Protein AF-A0A5Q4ELE0-F1 (afdb_monomer)

Secondary structure (DSSP, 8-state):
---------EEEE--SSHHHHHHHHT-S-TTT-EEEE-TTS--TTSHHHHHHHHHHHHHTPPSPEEPPP----S-HHHHHHHHHHHHHHHHT--EEE-----TT-HHHHHHHHHHHHHHHHHHHHHT-STT-PPPEEE-TTTT--HHHHHHHHHHTT--GGG----SS-SSS--S-SHHHHHTGGGGGTT-S-PPPPS----

Structure (mmCIF, N/CA/C/O backbone):
data_AF-A0A5Q4ELE0-F1
#
_entry.id   AF-A0A5Q4ELE0-F1
#
loop_
_atom_site.group_PDB
_atom_site.id
_atom_site.type_symbol
_atom_site.label_atom_id
_atom_site.label_alt_id
_atom_site.label_comp_id
_atom_site.label_asym_id
_atom_site.label_entity_id
_atom_site.label_seq_id
_atom_site.pdbx_PDB_ins_code
_atom_site.Cartn_x
_atom_site.Cartn_y
_atom_site.Cartn_z
_atom_site.occupancy
_atom_site.B_iso_or_equiv
_atom_site.auth_seq_id
_atom_site.auth_comp_id
_atom_site.auth_asym_id
_atom_site.auth_atom_id
_atom_site.pdbx_PDB_model_num
ATOM 1 N N . MET A 1 1 ? -14.575 -22.581 21.387 1.00 36.75 1 MET A N 1
ATOM 2 C CA . MET A 1 1 ? -14.949 -21.164 21.200 1.00 36.75 1 MET A CA 1
ATOM 3 C C . MET A 1 1 ? -13.879 -20.519 20.339 1.00 36.75 1 MET A C 1
ATOM 5 O O . MET A 1 1 ? -12.923 -19.967 20.861 1.00 36.75 1 MET A O 1
ATOM 9 N N . THR A 1 2 ? -13.987 -20.685 19.026 1.00 38.50 2 THR A N 1
ATOM 10 C CA . THR A 1 2 ? -13.157 -19.991 18.041 1.00 38.50 2 THR A CA 1
ATOM 11 C C . THR A 1 2 ? -13.687 -18.564 17.992 1.00 38.50 2 THR A C 1
ATOM 13 O O . THR A 1 2 ? -14.811 -18.350 17.541 1.00 38.50 2 THR A O 1
ATOM 16 N N . GLN A 1 3 ? -12.958 -17.603 18.561 1.00 36.50 3 GLN A N 1
ATOM 17 C CA . GLN A 1 3 ? -13.231 -16.200 18.267 1.00 36.50 3 GLN A CA 1
ATOM 18 C C . GLN A 1 3 ? -13.020 -16.055 16.764 1.00 36.50 3 GLN A C 1
ATOM 20 O O . GLN A 1 3 ? -11.893 -16.163 16.294 1.00 36.50 3 GLN A O 1
ATOM 25 N N . ALA A 1 4 ? -14.111 -15.899 16.014 1.00 42.47 4 ALA A N 1
ATOM 26 C CA . ALA A 1 4 ? -14.030 -15.358 14.676 1.00 42.47 4 ALA A CA 1
ATOM 27 C C . ALA A 1 4 ? -13.364 -13.993 14.845 1.00 42.47 4 ALA A C 1
ATOM 29 O O . ALA A 1 4 ? -13.969 -13.075 15.406 1.00 42.47 4 ALA A O 1
ATOM 30 N N . THR A 1 5 ? -12.088 -13.898 14.476 1.00 47.97 5 THR A N 1
ATOM 31 C CA . THR A 1 5 ? -11.444 -12.629 14.168 1.00 47.97 5 THR A CA 1
ATOM 32 C C . THR A 1 5 ? -12.379 -11.972 13.174 1.00 47.97 5 THR A C 1
ATOM 34 O O . THR A 1 5 ? -12.479 -12.411 12.037 1.00 47.97 5 THR A O 1
ATOM 37 N N . THR A 1 6 ? -13.194 -11.034 13.655 1.00 50.56 6 THR A N 1
ATOM 38 C CA . THR A 1 6 ? -14.004 -10.198 12.783 1.00 50.56 6 THR A CA 1
ATOM 39 C C . THR A 1 6 ? -12.999 -9.559 11.857 1.00 50.56 6 THR A C 1
ATOM 41 O O . THR A 1 6 ? -12.148 -8.808 12.340 1.00 50.56 6 THR A O 1
ATOM 44 N N . ASP A 1 7 ? -13.018 -9.961 10.594 1.00 60.00 7 ASP A N 1
ATOM 45 C CA . ASP A 1 7 ? -12.137 -9.387 9.604 1.00 60.00 7 ASP A CA 1
ATOM 46 C C . ASP A 1 7 ? -12.517 -7.910 9.529 1.00 60.00 7 ASP A C 1
ATOM 48 O O . ASP A 1 7 ? -13.659 -7.544 9.241 1.00 60.00 7 ASP A O 1
ATOM 52 N N . ARG A 1 8 ? -11.643 -7.067 10.075 1.00 80.44 8 ARG A N 1
ATOM 53 C CA . ARG A 1 8 ? -11.944 -5.653 10.272 1.00 80.44 8 ARG A CA 1
ATOM 54 C C . ARG A 1 8 ? -11.425 -4.933 9.048 1.00 80.44 8 ARG A C 1
ATOM 56 O O . ARG A 1 8 ? -10.223 -4.992 8.814 1.00 80.44 8 ARG A O 1
ATOM 63 N N . ALA A 1 9 ? -12.320 -4.205 8.383 1.00 92.00 9 ALA A N 1
ATOM 64 C CA . ALA A 1 9 ? -12.031 -3.244 7.325 1.00 92.00 9 ALA A CA 1
ATOM 65 C C . ALA A 1 9 ? -10.643 -2.603 7.475 1.00 92.00 9 ALA A C 1
ATOM 67 O O . ALA A 1 9 ? -10.340 -1.985 8.502 1.00 92.00 9 ALA A O 1
ATOM 68 N N . ILE A 1 10 ? -9.797 -2.744 6.462 1.00 96.50 10 ILE A N 1
ATOM 69 C CA . ILE A 1 10 ? -8.472 -2.121 6.427 1.00 96.50 10 ILE A CA 1
ATOM 70 C C . ILE A 1 10 ? -8.439 -1.009 5.381 1.00 96.50 10 ILE A C 1
ATOM 72 O O . ILE A 1 10 ? -9.206 -1.016 4.423 1.00 96.50 10 ILE A O 1
ATOM 76 N N . LEU A 1 11 ? -7.535 -0.049 5.560 1.00 98.00 11 LEU A N 1
ATOM 77 C CA . LEU A 1 11 ? -7.207 0.937 4.534 1.00 98.00 11 LEU A CA 1
ATOM 78 C C . LEU A 1 11 ? -5.836 0.594 3.952 1.00 98.00 11 LEU A C 1
ATOM 80 O O . LEU A 1 11 ? -4.872 0.468 4.701 1.00 98.00 11 LEU A O 1
ATOM 84 N N . ILE A 1 12 ? -5.733 0.446 2.637 1.00 98.56 12 ILE A N 1
ATOM 85 C CA . ILE A 1 12 ? -4.480 0.144 1.937 1.00 98.56 12 ILE A CA 1
ATOM 86 C C . ILE A 1 12 ? -4.033 1.399 1.191 1.00 98.56 12 ILE A C 1
ATOM 88 O O . ILE A 1 12 ? -4.818 1.988 0.450 1.00 98.56 12 ILE A O 1
ATOM 92 N N . ILE A 1 13 ? -2.782 1.819 1.391 1.00 98.25 13 ILE A N 1
ATOM 93 C CA . ILE A 1 13 ? -2.165 2.872 0.577 1.00 98.25 13 ILE A CA 1
ATOM 94 C C . ILE A 1 13 ? -1.783 2.251 -0.768 1.00 98.25 13 ILE A C 1
ATOM 96 O O . ILE A 1 13 ? -0.905 1.387 -0.827 1.00 98.25 13 ILE A O 1
ATOM 100 N N . ASP A 1 14 ? -2.454 2.676 -1.835 1.00 97.81 14 ASP A N 1
ATOM 101 C CA . ASP A 1 14 ? -2.270 2.125 -3.176 1.00 97.81 14 ASP A CA 1
ATOM 102 C C . ASP A 1 14 ? -1.687 3.174 -4.125 1.00 97.81 14 ASP A C 1
ATOM 104 O O . ASP A 1 14 ? -2.297 4.214 -4.382 1.00 97.81 14 ASP A O 1
ATOM 108 N N . ASP A 1 15 ? -0.483 2.897 -4.624 1.00 95.50 15 ASP A N 1
ATOM 109 C CA . ASP A 1 15 ? 0.247 3.731 -5.577 1.00 95.50 15 ASP A CA 1
ATOM 110 C C . ASP A 1 15 ? 0.240 3.165 -7.013 1.00 95.50 15 ASP A C 1
ATOM 112 O O . ASP A 1 15 ? 0.857 3.735 -7.920 1.00 95.50 15 ASP A O 1
ATOM 116 N N . GLY A 1 16 ? -0.472 2.054 -7.230 1.00 95.44 16 GLY A N 1
ATOM 117 C CA . GLY A 1 16 ? -0.526 1.326 -8.492 1.00 95.44 16 GLY A CA 1
ATOM 118 C C . GLY A 1 16 ? 0.654 0.374 -8.712 1.00 95.44 16 GLY A C 1
ATOM 119 O O . GLY A 1 16 ? 0.724 -0.262 -9.764 1.00 95.44 16 GLY A O 1
ATOM 120 N N . ALA A 1 17 ? 1.595 0.254 -7.770 1.00 95.44 17 ALA A N 1
ATOM 121 C CA . ALA A 1 17 ? 2.765 -0.608 -7.906 1.00 95.44 17 ALA A CA 1
ATOM 122 C C . ALA A 1 17 ? 2.464 -2.083 -7.549 1.00 95.44 17 ALA A C 1
ATOM 124 O O . ALA A 1 17 ? 1.446 -2.389 -6.920 1.00 95.44 17 ALA A O 1
ATOM 125 N N . PRO A 1 18 ? 3.372 -3.021 -7.896 1.00 95.94 18 PRO A N 1
ATOM 126 C CA . PRO A 1 18 ? 3.213 -4.439 -7.561 1.00 95.94 18 PRO A CA 1
ATOM 127 C C . PRO A 1 18 ? 3.039 -4.718 -6.066 1.00 95.94 18 PRO A C 1
ATOM 129 O O . PRO A 1 18 ? 2.246 -5.578 -5.696 1.00 95.94 18 PRO A O 1
ATOM 132 N N . ALA A 1 19 ? 3.740 -3.975 -5.205 1.00 97.12 19 ALA A N 1
ATOM 133 C CA . ALA A 1 19 ? 3.623 -4.130 -3.759 1.00 97.12 19 ALA A CA 1
ATOM 134 C C . ALA A 1 19 ? 2.204 -3.791 -3.271 1.00 97.12 19 ALA A C 1
ATOM 136 O O . ALA A 1 19 ? 1.602 -4.568 -2.533 1.00 97.12 19 ALA A O 1
ATOM 137 N N . SER A 1 20 ? 1.618 -2.685 -3.738 1.00 97.31 20 SER A N 1
ATOM 138 C CA . SER A 1 20 ? 0.236 -2.336 -3.401 1.00 97.31 20 SER A CA 1
ATOM 139 C C . SER A 1 20 ? -0.770 -3.363 -3.915 1.00 97.31 20 SER A C 1
ATOM 141 O O . SER A 1 20 ? -1.663 -3.745 -3.159 1.00 97.31 20 SER A O 1
ATOM 143 N N . LEU A 1 21 ? -0.598 -3.899 -5.130 1.00 97.56 21 LEU A N 1
ATOM 144 C CA . LEU A 1 21 ? -1.473 -4.972 -5.615 1.00 97.56 21 LEU A CA 1
ATOM 145 C C . LEU A 1 21 ? -1.330 -6.261 -4.792 1.00 97.56 21 LEU A C 1
ATOM 147 O O . LEU A 1 21 ? -2.334 -6.894 -4.473 1.00 97.56 21 LEU A O 1
ATOM 151 N N . ALA A 1 22 ? -0.111 -6.634 -4.391 1.00 97.62 22 ALA A N 1
ATOM 152 C CA . ALA A 1 22 ? 0.109 -7.775 -3.504 1.00 97.62 22 ALA A CA 1
ATOM 153 C C . ALA A 1 22 ? -0.597 -7.582 -2.150 1.00 97.62 22 ALA A C 1
ATOM 155 O O . ALA A 1 22 ? -1.230 -8.511 -1.651 1.00 97.62 22 ALA A O 1
ATOM 156 N N . ALA A 1 23 ? -0.569 -6.371 -1.579 1.00 98.00 23 ALA A N 1
ATOM 157 C CA . ALA A 1 23 ? -1.339 -6.061 -0.372 1.00 98.00 23 ALA A CA 1
ATOM 158 C C . ALA A 1 23 ? -2.851 -6.207 -0.591 1.00 98.00 23 ALA A C 1
ATOM 160 O O . ALA A 1 23 ? -3.544 -6.719 0.287 1.00 98.00 23 ALA A O 1
ATOM 161 N N . CYS A 1 24 ? -3.355 -5.792 -1.754 1.00 97.69 24 CYS A N 1
ATOM 162 C CA . CYS A 1 24 ? -4.765 -5.946 -2.101 1.00 97.69 24 CYS A CA 1
ATOM 163 C C . CYS A 1 24 ? -5.164 -7.423 -2.253 1.00 97.69 24 CYS A C 1
ATOM 165 O O . CYS A 1 24 ? -6.226 -7.808 -1.779 1.00 97.69 24 CYS A O 1
ATOM 167 N N . LEU A 1 25 ? -4.313 -8.259 -2.858 1.00 96.75 25 LEU A N 1
ATOM 168 C CA . LEU A 1 25 ? -4.543 -9.705 -3.012 1.00 96.75 25 LEU A CA 1
ATOM 169 C C . LEU A 1 25 ? -4.525 -10.465 -1.678 1.00 96.75 25 LEU A C 1
ATOM 171 O O . LEU A 1 25 ? -5.201 -11.480 -1.539 1.00 96.75 25 LEU A O 1
ATOM 175 N N . LEU A 1 26 ? -3.768 -9.973 -0.695 1.00 96.31 26 LEU A N 1
ATOM 176 C CA . LEU A 1 26 ? -3.747 -10.515 0.667 1.00 96.31 26 LEU A CA 1
ATOM 177 C C . LEU A 1 26 ? -4.919 -10.024 1.535 1.00 96.31 26 LEU A C 1
ATOM 179 O O . LEU A 1 26 ? -5.043 -10.448 2.684 1.00 96.31 26 LEU A O 1
ATOM 183 N N . CYS A 1 27 ? -5.759 -9.119 1.027 1.00 95.00 27 CYS A N 1
ATOM 184 C CA . CYS A 1 27 ? -6.937 -8.631 1.733 1.00 95.00 27 CYS A CA 1
ATOM 185 C C . CYS A 1 27 ? -8.089 -9.638 1.607 1.00 95.00 27 CYS A C 1
ATOM 187 O O . CYS A 1 27 ? -8.548 -9.924 0.505 1.00 95.00 27 CYS A O 1
ATOM 189 N N . GLU A 1 28 ? -8.582 -10.145 2.737 1.00 91.00 28 GLU A N 1
ATOM 190 C CA . GLU A 1 28 ? -9.653 -11.151 2.770 1.00 91.00 28 GLU A CA 1
ATOM 191 C C . GLU A 1 28 ? -11.049 -10.534 2.528 1.00 91.00 28 GLU A C 1
ATOM 193 O O . GLU A 1 28 ? -11.819 -11.060 1.723 1.00 91.00 28 GLU A O 1
ATOM 198 N N . ASP A 1 29 ? -11.364 -9.394 3.156 1.00 92.69 29 ASP A N 1
ATOM 199 C CA . ASP A 1 29 ? -12.625 -8.659 2.964 1.00 92.69 29 ASP A CA 1
ATOM 200 C C . ASP A 1 29 ? -12.429 -7.358 2.168 1.00 92.69 29 ASP A C 1
ATOM 202 O O . ASP A 1 29 ? -12.273 -6.262 2.719 1.00 92.69 29 ASP A O 1
ATOM 206 N N . THR A 1 30 ? -12.453 -7.471 0.840 1.00 93.94 30 THR A N 1
ATOM 207 C CA . THR A 1 30 ? -12.336 -6.319 -0.068 1.00 93.94 30 THR A CA 1
ATOM 208 C C . THR A 1 30 ? -13.574 -5.418 -0.056 1.00 93.94 30 THR A C 1
ATOM 210 O O . THR A 1 30 ? -13.455 -4.225 -0.323 1.00 93.94 30 THR A O 1
ATOM 213 N N . ALA A 1 31 ? -14.750 -5.939 0.315 1.00 92.00 31 ALA A N 1
ATOM 214 C CA . ALA A 1 31 ? -16.008 -5.191 0.297 1.00 92.00 31 ALA A CA 1
ATOM 215 C C . ALA A 1 31 ? -16.107 -4.163 1.435 1.00 92.00 31 ALA A C 1
ATOM 217 O O . ALA A 1 31 ? -16.752 -3.122 1.271 1.00 92.00 31 ALA A O 1
ATOM 218 N N . SER A 1 32 ? -15.491 -4.451 2.586 1.00 93.06 32 SER A N 1
ATOM 219 C CA . SER A 1 32 ? -15.414 -3.511 3.712 1.00 93.06 32 SER A CA 1
ATOM 220 C C . SER A 1 32 ? -14.105 -2.718 3.766 1.00 93.06 32 SER A C 1
ATOM 222 O O . SER A 1 32 ? -14.046 -1.692 4.447 1.00 93.06 32 SER A O 1
ATOM 224 N N . SER A 1 33 ? -13.078 -3.154 3.035 1.00 96.75 33 SER A N 1
ATOM 225 C CA . SER A 1 33 ? -11.771 -2.498 2.983 1.00 96.75 33 SER A CA 1
ATOM 226 C C . SER A 1 33 ? -11.712 -1.385 1.936 1.00 96.75 33 SER A C 1
ATOM 228 O O . SER A 1 33 ? -12.539 -1.294 1.032 1.00 96.75 33 SER A O 1
ATOM 230 N N . LEU A 1 34 ? -10.739 -0.487 2.079 1.00 97.50 34 LEU A N 1
ATOM 231 C CA . LEU A 1 34 ? -10.629 0.731 1.279 1.00 97.50 34 LEU A CA 1
ATOM 232 C C . LEU A 1 34 ? -9.248 0.840 0.639 1.00 97.50 34 LEU A C 1
ATOM 234 O O . LEU A 1 34 ? -8.236 0.641 1.309 1.00 97.50 34 LEU A O 1
ATOM 238 N N . LEU A 1 35 ? -9.212 1.255 -0.626 1.00 98.12 35 LEU A N 1
ATOM 239 C CA . LEU A 1 35 ? -7.987 1.729 -1.268 1.00 98.12 35 LEU A CA 1
ATOM 240 C C . LEU A 1 35 ? -7.885 3.243 -1.111 1.00 98.12 35 LEU A C 1
ATOM 242 O O . LEU A 1 35 ? -8.867 3.969 -1.296 1.00 98.12 35 LEU A O 1
ATOM 246 N N . TRP A 1 36 ? -6.695 3.720 -0.768 1.00 97.81 36 TRP A N 1
ATOM 247 C CA . TRP A 1 36 ? -6.408 5.131 -0.568 1.00 97.81 36 TRP A CA 1
ATOM 248 C C . TRP A 1 36 ? -5.224 5.560 -1.427 1.00 97.81 36 TRP A C 1
ATOM 250 O O . TRP A 1 36 ? -4.120 5.033 -1.302 1.00 97.81 36 TRP A O 1
ATOM 260 N N . ILE A 1 37 ? -5.480 6.532 -2.294 1.00 95.69 37 ILE A N 1
ATOM 261 C CA . ILE A 1 37 ? -4.547 7.063 -3.278 1.00 95.69 37 ILE A CA 1
ATOM 262 C C . ILE A 1 37 ? -3.739 8.194 -2.630 1.00 95.69 37 ILE A C 1
ATOM 264 O O . ILE A 1 37 ? -4.332 9.211 -2.243 1.00 95.69 37 ILE A O 1
ATOM 268 N N . PRO A 1 38 ? -2.404 8.075 -2.527 1.00 92.75 38 PRO A N 1
ATOM 269 C CA . PRO A 1 38 ? -1.584 9.107 -1.922 1.00 92.75 38 PRO A CA 1
ATOM 270 C C . PRO A 1 38 ? -1.454 10.340 -2.834 1.00 92.75 38 PRO A C 1
ATOM 272 O O . PRO A 1 38 ? -1.465 10.272 -4.061 1.00 92.75 38 PRO A O 1
ATOM 275 N N . GLN A 1 39 ? -1.344 11.508 -2.199 1.00 84.50 39 GLN A N 1
ATOM 276 C CA . GLN A 1 39 ? -1.378 12.838 -2.837 1.00 84.50 39 GLN A CA 1
ATOM 277 C C . GLN A 1 39 ? -0.184 13.164 -3.752 1.00 84.50 39 GLN A C 1
ATOM 279 O O . GLN A 1 39 ? -0.181 14.189 -4.427 1.00 84.50 39 GLN A O 1
ATOM 284 N N . ASP A 1 40 ? 0.888 12.385 -3.671 1.00 82.75 40 ASP A N 1
ATOM 285 C CA . ASP A 1 40 ? 2.121 12.557 -4.437 1.00 82.75 40 ASP A CA 1
ATOM 286 C C . ASP A 1 40 ? 2.103 11.795 -5.765 1.00 82.75 40 ASP A C 1
ATOM 288 O O . ASP A 1 40 ? 3.028 11.949 -6.569 1.00 82.75 40 ASP A O 1
ATOM 292 N N . LEU A 1 41 ? 1.033 11.040 -6.037 1.00 81.62 41 LEU A N 1
ATOM 293 C CA . LEU A 1 41 ? 0.831 10.466 -7.353 1.00 81.62 41 LEU A CA 1
ATOM 294 C C . LEU A 1 41 ? 0.612 11.548 -8.424 1.00 81.62 41 LEU A C 1
ATOM 296 O O . LEU A 1 41 ? 0.033 12.607 -8.165 1.00 81.62 41 LEU A O 1
ATOM 300 N N . PRO A 1 42 ? 1.066 11.284 -9.662 1.00 78.31 42 PRO A N 1
ATOM 301 C CA . PRO A 1 42 ? 0.876 12.192 -10.780 1.00 78.31 42 PRO A CA 1
ATOM 302 C C . PRO A 1 42 ? -0.609 12.358 -11.123 1.00 78.31 42 PRO A C 1
ATOM 304 O O . PRO A 1 42 ? -1.448 11.568 -10.701 1.00 78.31 42 PRO A O 1
ATOM 307 N N . ALA A 1 43 ? -0.906 13.380 -11.935 1.00 75.81 43 ALA A N 1
ATOM 308 C CA . ALA A 1 43 ? -2.248 13.867 -12.275 1.00 75.81 43 ALA A CA 1
ATOM 309 C C . ALA A 1 43 ? -3.337 12.771 -12.436 1.00 75.81 43 ALA A C 1
ATOM 311 O O . ALA A 1 43 ? -3.020 11.680 -12.895 1.00 75.81 43 ALA A O 1
ATOM 312 N N . PRO A 1 44 ? -4.640 13.062 -12.225 1.00 73.12 44 PRO A N 1
ATOM 313 C CA . PRO A 1 44 ? -5.735 12.066 -12.139 1.00 73.12 44 PRO A CA 1
ATOM 314 C C . PRO A 1 44 ? -5.950 11.106 -13.330 1.00 73.12 44 PRO A C 1
ATOM 316 O O . PRO A 1 44 ? -6.780 10.195 -13.267 1.00 73.12 44 PRO A O 1
ATOM 319 N N . ARG A 1 45 ? -5.261 11.348 -14.450 1.00 79.56 45 ARG A N 1
ATOM 320 C CA . ARG A 1 45 ? -5.242 10.503 -15.656 1.00 79.56 45 ARG A CA 1
ATOM 321 C C . ARG A 1 45 ? -3.886 9.828 -15.878 1.00 79.56 45 ARG A C 1
ATOM 323 O O . ARG A 1 45 ? -3.579 9.421 -16.996 1.00 79.56 45 ARG A O 1
ATOM 330 N N . SER A 1 46 ? -3.054 9.777 -14.847 1.00 89.25 46 SER A N 1
ATOM 331 C CA . SER A 1 46 ? -1.779 9.089 -14.887 1.00 89.25 46 SER A CA 1
ATOM 332 C C . SER A 1 46 ? -2.015 7.577 -14.934 1.00 89.25 46 SER A C 1
ATOM 334 O O . SER A 1 46 ? -2.942 7.071 -14.294 1.00 89.25 46 SER A O 1
ATOM 336 N N . PRO A 1 47 ? -1.187 6.837 -15.682 1.00 91.88 47 PRO A N 1
ATOM 337 C CA . PRO A 1 47 ? -1.162 5.383 -15.642 1.00 91.88 47 PRO A CA 1
ATOM 338 C C . PRO A 1 47 ? -1.140 4.769 -14.232 1.00 91.88 47 PRO A C 1
ATOM 340 O O . PRO A 1 47 ? -1.734 3.714 -14.037 1.00 91.88 47 PRO A O 1
ATOM 343 N N . ARG A 1 48 ? -0.521 5.432 -13.242 1.00 92.25 48 ARG A N 1
ATOM 344 C CA . ARG A 1 48 ? -0.545 4.988 -11.835 1.00 92.25 48 ARG A CA 1
ATOM 345 C C . ARG A 1 48 ? -1.938 5.035 -11.220 1.00 92.25 48 ARG A C 1
ATOM 347 O O . ARG A 1 48 ? -2.394 4.043 -10.669 1.00 92.25 48 ARG A O 1
ATOM 354 N N . ILE A 1 49 ? -2.643 6.156 -11.362 1.00 93.00 49 ILE A N 1
ATOM 355 C CA . ILE A 1 49 ? -4.021 6.288 -10.864 1.00 93.00 49 ILE A CA 1
ATOM 356 C C . ILE A 1 49 ? -4.945 5.284 -11.562 1.00 93.00 49 ILE A C 1
ATOM 358 O O . ILE A 1 49 ? -5.835 4.710 -10.939 1.00 93.00 49 ILE A O 1
ATOM 362 N N . GLU A 1 50 ? -4.720 5.048 -12.853 1.00 94.25 50 GLU A N 1
ATOM 363 C CA . GLU A 1 50 ? -5.451 4.029 -13.600 1.00 94.25 50 GLU A CA 1
ATOM 364 C C . GLU A 1 50 ? -5.161 2.608 -13.089 1.00 94.25 50 GLU A C 1
ATOM 366 O O . GLU A 1 50 ? -6.086 1.808 -12.984 1.00 94.25 50 GLU A O 1
ATOM 371 N N . ALA A 1 51 ? -3.917 2.298 -12.711 1.00 95.75 51 ALA A N 1
ATOM 372 C CA . ALA A 1 51 ? -3.572 1.026 -12.076 1.00 95.75 51 ALA A CA 1
ATOM 373 C C . ALA A 1 51 ? -4.308 0.832 -10.741 1.00 95.75 51 ALA A C 1
ATOM 375 O O . ALA A 1 51 ? -4.931 -0.208 -10.550 1.00 95.75 51 ALA A O 1
ATOM 376 N N . 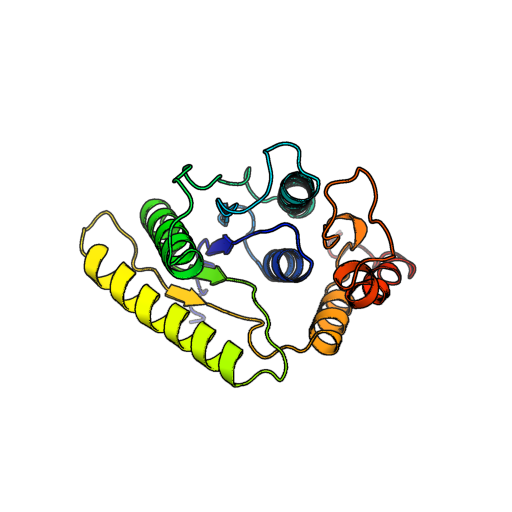VAL A 1 52 ? -4.367 1.854 -9.875 1.00 96.94 52 VAL A N 1
ATOM 377 C CA . VAL A 1 52 ? -5.143 1.776 -8.618 1.00 96.94 52 VAL A CA 1
ATOM 378 C C . VAL A 1 52 ? -6.627 1.490 -8.881 1.00 96.94 52 VAL A C 1
ATOM 380 O O . VAL A 1 52 ? -7.246 0.672 -8.203 1.00 96.94 52 VAL A O 1
ATOM 383 N N . ARG A 1 53 ? -7.222 2.132 -9.896 1.00 96.19 53 ARG A N 1
ATOM 384 C CA . ARG A 1 53 ? -8.617 1.855 -10.286 1.00 96.19 53 ARG A CA 1
ATOM 385 C C . ARG A 1 53 ? -8.794 0.413 -10.755 1.00 96.19 53 ARG A C 1
ATOM 387 O O . ARG A 1 53 ? -9.739 -0.242 -10.329 1.00 96.19 53 ARG A O 1
ATOM 394 N N . ARG A 1 54 ? -7.859 -0.111 -11.554 1.00 96.38 54 ARG A N 1
ATOM 395 C CA . ARG A 1 54 ? -7.868 -1.525 -11.957 1.00 96.38 54 ARG A CA 1
ATOM 396 C C . ARG A 1 54 ? -7.732 -2.457 -10.763 1.00 96.38 54 ARG A C 1
ATOM 398 O O . ARG A 1 54 ? -8.424 -3.465 -10.742 1.00 96.38 54 ARG A O 1
ATOM 405 N N . HIS A 1 55 ? -6.887 -2.142 -9.781 1.00 97.44 55 HIS A N 1
ATOM 406 C CA . HIS A 1 55 ? -6.784 -2.940 -8.557 1.00 97.44 55 HIS A CA 1
ATOM 407 C C . HIS A 1 55 ? -8.145 -3.030 -7.855 1.00 97.44 55 HIS A C 1
ATOM 409 O O . HIS A 1 55 ? -8.584 -4.130 -7.515 1.00 97.44 55 HIS A O 1
ATOM 415 N N . ALA A 1 56 ? -8.843 -1.895 -7.709 1.00 97.50 56 ALA A N 1
ATOM 416 C CA . ALA A 1 56 ? -10.174 -1.868 -7.112 1.00 97.50 56 ALA A CA 1
ATOM 417 C C . ALA A 1 56 ? -11.184 -2.709 -7.902 1.00 97.50 56 ALA A C 1
ATOM 419 O O . ALA A 1 56 ? -11.852 -3.565 -7.323 1.00 97.50 56 ALA A O 1
ATOM 420 N N . ASP A 1 57 ? -11.251 -2.504 -9.218 1.00 97.12 57 ASP A N 1
ATOM 421 C CA . ASP A 1 57 ? -12.203 -3.188 -10.096 1.00 97.12 57 ASP A CA 1
ATOM 422 C C . ASP A 1 57 ? -11.957 -4.704 -10.151 1.00 97.12 57 ASP A C 1
ATOM 424 O O . ASP A 1 57 ? -12.903 -5.490 -10.093 1.00 97.12 57 ASP A O 1
ATOM 428 N N . LEU A 1 58 ? -10.692 -5.131 -10.242 1.00 96.00 58 LEU A N 1
ATOM 429 C CA . LEU A 1 58 ? -10.313 -6.544 -10.337 1.00 96.00 58 LEU A CA 1
ATOM 430 C C . LEU A 1 58 ? -10.630 -7.323 -9.058 1.00 96.00 58 LEU A C 1
ATOM 432 O O . LEU A 1 58 ? -11.002 -8.492 -9.135 1.00 96.00 58 LEU A O 1
ATOM 436 N N . LEU A 1 59 ? -10.462 -6.689 -7.896 1.00 96.44 59 LEU A N 1
ATOM 437 C CA . LEU A 1 59 ? -10.558 -7.348 -6.589 1.00 96.44 59 LEU A CA 1
ATOM 438 C C . LEU A 1 59 ? -11.857 -7.020 -5.838 1.00 96.44 59 LEU A C 1
ATOM 440 O O . LEU A 1 59 ? -12.098 -7.538 -4.746 1.00 96.44 59 LEU A O 1
ATOM 444 N N . GLY A 1 60 ? -12.721 -6.190 -6.425 1.00 96.31 60 GLY A N 1
ATOM 445 C CA . GLY A 1 60 ? -14.024 -5.844 -5.863 1.00 96.31 60 GLY A CA 1
ATOM 446 C C . GLY A 1 60 ? -13.963 -4.876 -4.680 1.00 96.31 60 GLY A C 1
ATOM 447 O O . GLY A 1 60 ? -14.861 -4.905 -3.839 1.00 96.31 60 GLY A O 1
ATOM 448 N N . PHE A 1 61 ? -12.937 -4.022 -4.605 1.00 97.00 61 PHE A N 1
ATOM 449 C CA . PHE A 1 61 ? -12.932 -2.926 -3.633 1.00 97.00 61 PHE A CA 1
ATOM 450 C C . PHE A 1 61 ? -13.945 -1.839 -4.032 1.00 97.00 61 PHE A C 1
ATOM 452 O O . PHE A 1 61 ? -14.236 -1.647 -5.217 1.00 97.00 61 PHE A O 1
ATOM 459 N N . PRO A 1 62 ? -14.451 -1.054 -3.065 1.00 96.69 62 PRO A N 1
ATOM 460 C CA . PRO A 1 62 ? -15.102 0.217 -3.348 1.00 96.69 62 PRO A CA 1
ATOM 461 C C . PRO A 1 62 ? -14.204 1.159 -4.162 1.00 96.69 62 PRO A C 1
ATOM 463 O O . PRO A 1 62 ? -12.980 1.025 -4.180 1.00 96.69 62 PRO A O 1
ATOM 466 N N . ALA A 1 63 ? -14.818 2.172 -4.781 1.00 96.00 63 ALA A N 1
ATOM 467 C CA . ALA A 1 63 ? -14.085 3.204 -5.510 1.00 96.00 63 ALA A CA 1
ATOM 468 C C . ALA A 1 63 ? -12.962 3.815 -4.636 1.00 96.00 63 ALA A C 1
ATOM 470 O O . ALA A 1 63 ? -13.251 4.219 -3.500 1.00 96.00 63 ALA A O 1
ATOM 471 N N . PRO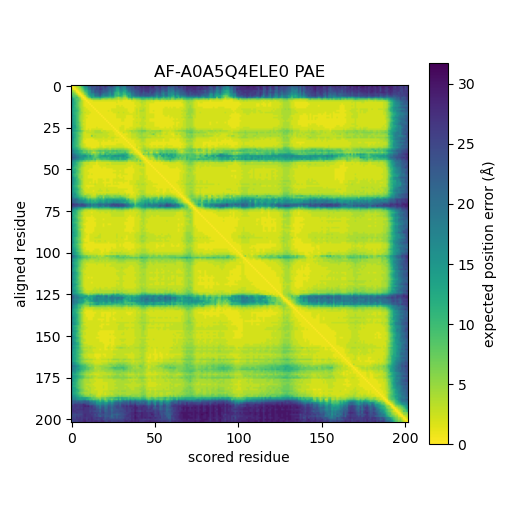 A 1 64 ? -11.715 3.910 -5.146 1.00 96.12 64 PRO A N 1
ATOM 472 C CA . PRO A 1 64 ? -10.588 4.425 -4.377 1.00 96.12 64 PRO A CA 1
ATOM 473 C C . PRO A 1 64 ? -10.827 5.833 -3.829 1.00 96.12 64 PRO A C 1
ATOM 475 O O . PRO A 1 64 ? -11.435 6.685 -4.482 1.00 96.12 64 PRO A O 1
ATOM 478 N N . LEU A 1 65 ? -10.308 6.086 -2.630 1.00 94.62 65 LEU A N 1
ATOM 479 C CA . LEU A 1 65 ? -10.352 7.391 -1.982 1.00 94.62 65 LEU A CA 1
ATOM 480 C C . LEU A 1 65 ? -9.111 8.202 -2.348 1.00 94.62 65 LEU A C 1
ATOM 482 O O . LEU A 1 65 ? -7.994 7.731 -2.170 1.00 94.62 65 LEU A O 1
ATOM 486 N N . GLU A 1 66 ? -9.297 9.439 -2.797 1.00 91.88 66 GLU A N 1
ATOM 487 C CA . GLU A 1 66 ? -8.189 10.348 -3.095 1.00 91.88 66 GLU A CA 1
ATOM 488 C C . GLU A 1 66 ? -7.793 11.162 -1.856 1.00 91.88 66 GLU A C 1
ATOM 490 O O . GLU A 1 66 ? -8.645 11.703 -1.142 1.00 91.88 66 GLU A O 1
ATOM 495 N N . ALA A 1 67 ? -6.488 11.260 -1.594 1.00 87.69 67 ALA A N 1
ATOM 496 C CA . ALA A 1 67 ? -5.959 12.167 -0.589 1.00 87.69 67 ALA A CA 1
ATOM 497 C C . ALA A 1 67 ? -6.288 13.627 -0.941 1.00 87.69 67 ALA A C 1
ATOM 499 O O . ALA A 1 67 ? -6.168 14.047 -2.090 1.00 87.69 67 ALA A O 1
ATOM 500 N N . ALA A 1 68 ? -6.649 14.431 0.062 1.00 80.62 68 ALA A N 1
ATOM 501 C CA . ALA A 1 68 ? -6.853 15.861 -0.145 1.00 80.62 68 ALA A CA 1
ATOM 502 C C . ALA A 1 68 ? -5.554 16.538 -0.621 1.00 80.62 68 ALA A C 1
ATOM 504 O O . ALA A 1 68 ? -4.482 16.306 -0.055 1.00 80.62 68 ALA A O 1
ATOM 505 N N . GLU A 1 69 ? -5.657 17.403 -1.633 1.00 72.31 69 GLU A N 1
ATOM 506 C CA . GLU A 1 69 ? -4.513 18.134 -2.178 1.00 72.31 69 GLU A CA 1
ATOM 507 C C . GLU A 1 69 ? -3.880 19.049 -1.127 1.00 72.31 69 GLU A C 1
ATOM 509 O O . GLU A 1 69 ? -4.550 19.861 -0.486 1.00 72.31 69 GLU A O 1
ATOM 514 N N . HIS A 1 70 ? -2.559 18.960 -0.991 1.00 65.81 70 HIS A N 1
ATOM 515 C CA . HIS A 1 70 ? -1.787 19.870 -0.158 1.00 65.81 70 HIS A CA 1
ATOM 516 C C . HIS A 1 70 ? -0.463 20.221 -0.855 1.00 65.81 70 HIS A C 1
ATOM 518 O O . HIS A 1 70 ? 0.233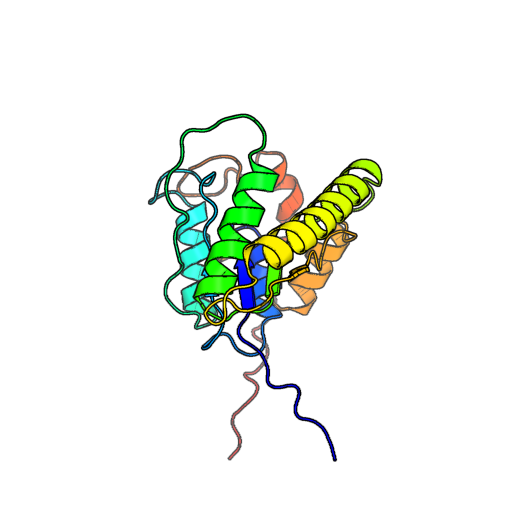 19.312 -1.322 1.00 65.81 70 HIS A O 1
ATOM 524 N N . PRO A 1 71 ? -0.047 21.504 -0.872 1.00 65.38 71 PRO A N 1
ATOM 525 C CA . PRO A 1 71 ? 1.209 21.927 -1.499 1.00 65.38 71 PRO A CA 1
ATOM 526 C C . PRO A 1 71 ? 2.394 21.135 -0.931 1.00 65.38 71 PRO A C 1
ATOM 528 O O . PRO A 1 71 ? 2.387 20.828 0.258 1.00 65.38 71 PRO A O 1
ATOM 531 N N . GLN A 1 72 ? 3.359 20.763 -1.781 1.00 66.62 72 GLN 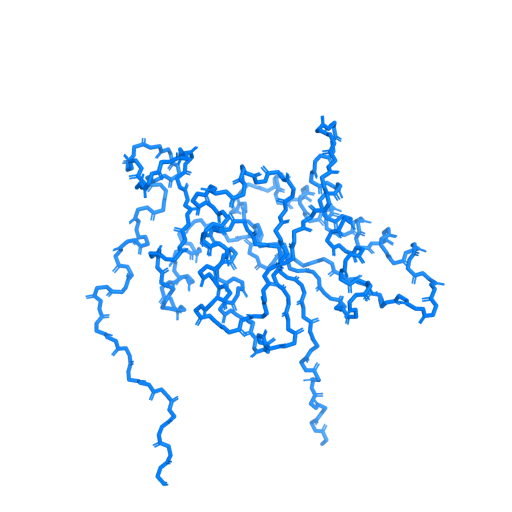A N 1
ATOM 532 C CA . GLN A 1 72 ? 4.507 19.888 -1.477 1.00 66.62 72 GLN A CA 1
ATOM 533 C C . GLN A 1 72 ? 5.557 20.588 -0.580 1.00 66.62 72 GLN A C 1
ATOM 535 O O . GLN A 1 72 ? 6.253 21.483 -1.067 1.00 66.62 72 GLN A O 1
ATOM 540 N N . PRO A 1 73 ? 5.712 20.203 0.704 1.00 62.94 73 PRO A N 1
ATOM 541 C CA . PRO A 1 73 ? 6.722 20.734 1.619 1.00 62.94 73 PRO A CA 1
ATOM 542 C C . PRO A 1 73 ? 7.708 19.618 2.057 1.00 62.94 73 PRO A C 1
ATOM 544 O O . PRO A 1 73 ? 7.583 18.471 1.618 1.00 62.94 73 PRO A O 1
ATOM 547 N N . PRO A 1 74 ? 8.682 19.888 2.951 1.00 72.75 74 PRO A N 1
ATOM 548 C CA . PRO A 1 74 ? 9.355 18.818 3.699 1.00 72.75 74 PRO A CA 1
ATOM 549 C C . PRO A 1 74 ? 8.341 17.870 4.380 1.00 72.75 74 PRO A C 1
ATOM 551 O O . PRO A 1 74 ? 7.224 18.278 4.693 1.00 72.75 74 PRO A O 1
ATOM 554 N N . LEU A 1 75 ? 8.758 16.627 4.669 1.00 85.88 75 LEU A N 1
ATOM 555 C CA . LEU A 1 75 ? 7.971 15.590 5.375 1.00 85.88 75 LEU A CA 1
ATOM 556 C C . LEU A 1 75 ? 6.831 14.932 4.566 1.00 85.88 75 LEU A C 1
ATOM 558 O O . LEU A 1 75 ? 5.782 14.607 5.124 1.00 85.88 75 LEU A O 1
ATOM 562 N N . ALA A 1 76 ? 7.042 14.674 3.271 1.00 87.94 76 ALA A N 1
ATOM 563 C CA . ALA A 1 76 ? 6.050 14.020 2.408 1.00 87.94 76 ALA A CA 1
ATOM 564 C C . ALA A 1 76 ? 5.510 12.692 2.983 1.00 87.94 76 ALA A C 1
ATOM 566 O O . ALA A 1 76 ? 4.295 12.552 3.133 1.00 87.94 76 ALA A O 1
ATOM 567 N N . ILE A 1 77 ? 6.400 11.769 3.382 1.00 91.75 77 ILE A N 1
ATOM 568 C CA . ILE A 1 77 ? 6.019 10.456 3.935 1.00 91.75 77 ILE A CA 1
ATOM 569 C C . ILE A 1 77 ? 5.244 10.598 5.257 1.00 91.75 77 ILE A C 1
ATOM 571 O O . ILE A 1 77 ? 4.115 10.110 5.317 1.00 91.75 77 ILE A O 1
ATOM 575 N N . PRO A 1 78 ? 5.747 11.302 6.299 1.00 93.75 78 PRO A N 1
ATOM 576 C CA . PRO A 1 78 ? 4.978 11.464 7.530 1.00 93.75 78 PRO A CA 1
ATOM 577 C C . PRO A 1 78 ? 3.592 12.074 7.325 1.00 93.75 78 PRO A C 1
ATOM 579 O O . PRO A 1 78 ? 2.622 11.630 7.934 1.00 93.75 78 PRO A O 1
ATOM 582 N N . ARG A 1 79 ? 3.476 13.060 6.430 1.00 91.25 79 ARG A N 1
ATOM 583 C CA . ARG A 1 79 ? 2.190 13.682 6.104 1.00 91.25 79 ARG A CA 1
ATOM 584 C C . ARG A 1 79 ? 1.242 12.705 5.414 1.00 91.25 79 ARG A C 1
ATOM 586 O O . ARG A 1 79 ? 0.069 12.664 5.770 1.00 91.25 79 ARG A O 1
ATOM 593 N N . MET A 1 80 ? 1.733 11.940 4.439 1.00 93.75 80 MET A N 1
ATOM 594 C CA . MET A 1 80 ? 0.951 10.905 3.757 1.00 93.75 80 MET A CA 1
ATOM 595 C C . MET A 1 80 ? 0.408 9.885 4.764 1.00 93.75 80 MET A C 1
ATOM 597 O O . MET A 1 80 ? -0.789 9.619 4.779 1.00 93.75 80 MET A O 1
ATOM 601 N N . LEU A 1 81 ? 1.267 9.370 5.644 1.00 95.62 81 LEU A N 1
ATOM 602 C CA . LEU A 1 81 ? 0.890 8.366 6.637 1.00 95.62 81 LEU A CA 1
ATOM 603 C C . LEU A 1 81 ? -0.117 8.893 7.663 1.00 95.62 81 LEU A C 1
ATOM 605 O O . LEU A 1 81 ? -1.061 8.185 8.007 1.00 95.62 81 LEU A O 1
ATOM 609 N N . LEU A 1 82 ? 0.028 10.142 8.116 1.00 93.75 82 LEU A N 1
ATOM 610 C CA . LEU A 1 82 ? -0.959 10.772 8.997 1.00 93.75 82 LEU A CA 1
ATOM 611 C C . LEU A 1 82 ? -2.294 11.020 8.294 1.00 93.75 82 LEU A C 1
ATOM 613 O O . LEU A 1 82 ? -3.340 10.820 8.907 1.00 93.75 82 LEU A O 1
ATOM 617 N N . ALA A 1 83 ? -2.279 11.419 7.020 1.00 93.44 83 ALA A N 1
ATOM 618 C CA . ALA A 1 83 ? -3.500 11.590 6.239 1.00 93.44 83 ALA A CA 1
ATOM 619 C C . ALA A 1 83 ? -4.234 10.251 6.053 1.00 93.44 83 ALA A C 1
ATOM 621 O O . ALA A 1 83 ? -5.435 10.179 6.311 1.00 93.44 83 ALA A O 1
ATOM 622 N N . ALA A 1 84 ? -3.509 9.182 5.709 1.00 95.88 84 ALA A N 1
ATOM 623 C CA . ALA A 1 84 ? -4.060 7.832 5.607 1.00 95.88 84 ALA A CA 1
ATOM 624 C C . ALA A 1 84 ? -4.608 7.331 6.955 1.00 95.88 84 ALA A C 1
ATOM 626 O O . ALA A 1 84 ? -5.714 6.798 7.016 1.00 95.88 84 ALA A O 1
ATOM 627 N N . ALA A 1 85 ? -3.880 7.549 8.057 1.00 95.44 85 ALA A N 1
ATOM 628 C CA . ALA A 1 85 ? -4.328 7.170 9.396 1.00 95.44 85 ALA A CA 1
ATOM 629 C C . ALA A 1 85 ? -5.563 7.961 9.851 1.00 95.44 85 ALA A C 1
ATOM 631 O O . ALA A 1 85 ? -6.478 7.388 10.440 1.00 95.44 85 ALA A O 1
ATOM 632 N N . SER A 1 86 ? -5.624 9.259 9.547 1.00 92.88 86 SER A N 1
ATOM 633 C CA . SER A 1 86 ? -6.805 10.083 9.810 1.00 92.88 86 SER A CA 1
ATOM 634 C C . SER A 1 86 ? -8.011 9.595 9.003 1.00 92.88 86 SER A C 1
ATOM 636 O O . SER A 1 86 ? -9.092 9.425 9.570 1.00 92.88 86 SER A O 1
ATOM 638 N N . GLU A 1 87 ? -7.837 9.291 7.710 1.00 93.75 87 GLU A N 1
ATOM 639 C CA . GLU A 1 87 ? -8.901 8.710 6.881 1.00 93.75 87 GLU A CA 1
ATOM 640 C C . GLU A 1 87 ? -9.393 7.385 7.464 1.00 93.75 87 GLU A C 1
ATOM 642 O O . GLU A 1 87 ? -10.594 7.212 7.676 1.00 93.75 87 GLU A O 1
ATOM 647 N N . ALA A 1 88 ? -8.470 6.479 7.790 1.00 94.56 88 ALA A N 1
ATOM 648 C CA . ALA A 1 88 ? -8.781 5.183 8.374 1.00 94.56 88 ALA A CA 1
ATOM 649 C C . ALA A 1 88 ? -9.579 5.335 9.680 1.00 94.56 88 ALA A C 1
ATOM 651 O O . ALA A 1 88 ? -10.629 4.710 9.841 1.00 94.56 88 ALA A O 1
ATOM 652 N N . GLY A 1 89 ? -9.160 6.243 10.567 1.00 92.81 89 GLY A N 1
ATOM 653 C CA . GLY A 1 89 ? -9.839 6.520 11.833 1.00 92.81 89 GLY A CA 1
ATOM 654 C C . GLY A 1 89 ? -11.270 7.035 11.653 1.00 92.81 89 GLY A C 1
ATOM 655 O O . GLY A 1 89 ? -12.173 6.579 12.360 1.00 92.81 89 GLY A O 1
ATOM 656 N N . ARG A 1 90 ? -11.501 7.920 10.668 1.00 91.06 90 ARG A N 1
ATOM 657 C CA . ARG A 1 90 ? -12.841 8.434 10.314 1.00 91.06 90 ARG A CA 1
ATOM 658 C C . ARG A 1 90 ? -13.747 7.373 9.694 1.00 91.06 90 ARG A C 1
ATOM 660 O O . ARG A 1 90 ? -14.964 7.461 9.833 1.00 91.06 90 ARG A O 1
ATOM 667 N N . ARG A 1 91 ? -13.168 6.404 8.983 1.00 92.00 91 ARG A N 1
ATOM 668 C CA . ARG A 1 91 ? -13.887 5.320 8.293 1.00 92.00 91 ARG A CA 1
ATOM 669 C C . ARG A 1 91 ? -14.076 4.074 9.157 1.00 92.00 91 ARG A C 1
ATOM 671 O O . ARG A 1 91 ? -14.739 3.140 8.725 1.00 92.00 91 ARG A O 1
ATOM 678 N N . GLY A 1 92 ? -13.509 4.050 10.363 1.00 91.81 92 GLY A N 1
ATOM 679 C CA . GLY A 1 92 ? -13.569 2.886 11.244 1.00 91.81 92 GLY A CA 1
ATOM 680 C C . GLY A 1 92 ? -12.611 1.757 10.856 1.00 91.81 92 GLY A C 1
ATOM 681 O O . GLY A 1 92 ? -12.793 0.630 11.308 1.00 91.81 92 GLY A O 1
ATOM 682 N N . CYS A 1 93 ? -11.592 2.042 10.042 1.00 94.38 93 CYS A N 1
ATOM 683 C CA . CYS A 1 93 ? -10.539 1.095 9.685 1.00 94.38 93 CYS A CA 1
ATOM 684 C C . CYS A 1 93 ? -9.432 1.134 10.760 1.00 94.38 93 CYS A C 1
ATOM 686 O O . CYS A 1 93 ? -8.686 2.110 10.827 1.00 94.38 93 CYS A O 1
ATOM 688 N N . PRO A 1 94 ? -9.265 0.110 11.619 1.00 93.69 94 PRO A N 1
ATOM 689 C CA . PRO A 1 94 ? -8.248 0.120 12.682 1.00 93.69 94 PRO A CA 1
ATOM 690 C C . PRO A 1 94 ? -6.811 -0.070 12.171 1.00 93.69 94 PRO A C 1
ATOM 692 O O . PRO A 1 94 ? -5.854 -0.041 12.955 1.00 93.69 94 PRO A O 1
ATOM 695 N N . ARG A 1 95 ? -6.638 -0.345 10.876 1.00 95.88 95 ARG A N 1
ATOM 696 C CA . ARG A 1 95 ? -5.347 -0.656 10.267 1.00 95.88 95 ARG A CA 1
ATOM 697 C C . ARG A 1 95 ? -5.181 0.092 8.955 1.00 95.88 95 ARG A C 1
ATOM 699 O O . ARG A 1 95 ? -6.082 0.087 8.120 1.00 95.88 95 ARG A O 1
ATOM 706 N N . VAL A 1 96 ? -4.001 0.676 8.796 1.00 98.00 96 VAL A N 1
ATOM 707 C CA . VAL A 1 96 ? -3.473 1.191 7.536 1.00 98.00 96 VAL A CA 1
ATOM 708 C C . VAL A 1 96 ? -2.361 0.259 7.085 1.00 98.00 96 VAL A C 1
ATOM 710 O O . VAL A 1 96 ? -1.435 -0.003 7.852 1.00 98.00 96 VAL A O 1
ATOM 713 N N . ILE A 1 97 ? -2.442 -0.233 5.857 1.00 98.44 97 ILE A N 1
ATOM 714 C CA . ILE A 1 97 ? -1.370 -0.980 5.207 1.00 98.44 97 ILE A CA 1
ATOM 715 C C . ILE A 1 97 ? -0.566 -0.006 4.351 1.00 98.44 97 ILE A C 1
ATOM 717 O O . ILE A 1 97 ? -1.105 0.619 3.441 1.00 98.44 97 ILE A O 1
ATOM 721 N N . TRP A 1 98 ? 0.722 0.116 4.656 1.00 98.25 98 TRP A N 1
ATOM 722 C CA . TRP A 1 98 ? 1.707 0.850 3.876 1.00 98.25 98 TRP A CA 1
ATOM 723 C C . TRP A 1 98 ? 2.631 -0.169 3.192 1.00 98.25 98 TRP A C 1
ATOM 725 O O . TRP A 1 98 ? 3.562 -0.672 3.825 1.00 98.25 98 TRP A O 1
ATOM 735 N N . PRO A 1 99 ? 2.351 -0.548 1.933 1.00 97.56 99 PRO A N 1
ATOM 736 C CA . PRO A 1 99 ? 2.982 -1.688 1.271 1.00 97.56 99 PRO A CA 1
ATOM 737 C C . PRO A 1 99 ? 4.343 -1.322 0.667 1.00 97.56 99 PRO A C 1
ATOM 739 O O . PRO A 1 99 ? 4.587 -1.523 -0.515 1.00 97.56 99 PRO A O 1
ATOM 742 N N . ILE A 1 100 ? 5.231 -0.753 1.477 1.00 96.69 100 ILE A N 1
ATOM 743 C CA . ILE A 1 100 ? 6.618 -0.488 1.085 1.00 96.69 100 ILE A CA 1
ATOM 744 C C . ILE A 1 100 ? 7.509 -1.696 1.328 1.00 96.69 100 ILE A C 1
ATOM 746 O O . ILE A 1 100 ? 7.253 -2.500 2.226 1.00 96.69 100 ILE A O 1
ATOM 750 N N . HIS A 1 101 ? 8.600 -1.751 0.572 1.00 96.00 101 HIS A N 1
ATOM 751 C CA . HIS A 1 101 ? 9.670 -2.721 0.729 1.00 96.00 101 HIS A CA 1
ATOM 752 C C . HIS A 1 101 ? 11.032 -2.057 0.504 1.00 96.00 101 HIS A C 1
ATOM 754 O O . HIS A 1 101 ? 11.186 -1.214 -0.382 1.00 96.00 101 HIS A O 1
ATOM 760 N N . HIS A 1 102 ? 12.017 -2.431 1.319 1.00 94.50 102 HIS A N 1
ATOM 761 C CA . HIS A 1 102 ? 13.392 -1.925 1.237 1.00 94.50 102 HIS A CA 1
ATOM 762 C C . HIS A 1 102 ? 14.437 -3.046 1.091 1.00 94.50 102 HIS A C 1
ATOM 764 O O . HIS A 1 102 ? 15.605 -2.757 0.827 1.00 94.50 102 HIS A O 1
ATOM 770 N N . GLY A 1 103 ? 14.028 -4.318 1.173 1.00 91.81 103 GLY A N 1
ATOM 771 C CA . GLY A 1 103 ? 14.912 -5.467 0.993 1.00 91.81 103 GLY A CA 1
ATOM 772 C C . GLY A 1 103 ? 16.040 -5.494 2.013 1.00 91.81 103 GLY A C 1
ATOM 773 O O . GLY A 1 103 ? 15.787 -5.604 3.204 1.00 91.81 103 GLY A O 1
ATOM 774 N N . ASP A 1 104 ? 17.280 -5.381 1.538 1.00 90.38 104 ASP A N 1
ATOM 775 C CA . ASP A 1 104 ? 18.481 -5.469 2.378 1.00 90.38 104 ASP A CA 1
ATOM 776 C C . ASP A 1 104 ? 18.998 -4.097 2.868 1.00 90.38 104 ASP A C 1
ATOM 778 O O . ASP A 1 104 ? 20.037 -4.029 3.533 1.00 90.38 104 ASP A O 1
ATOM 782 N N . ASP A 1 105 ? 18.311 -2.989 2.551 1.00 94.44 105 ASP A N 1
ATOM 783 C CA . ASP A 1 105 ? 18.685 -1.655 3.042 1.00 94.44 105 ASP A CA 1
ATOM 784 C C . ASP A 1 105 ? 18.207 -1.446 4.488 1.00 94.44 105 ASP A C 1
ATOM 786 O O . ASP A 1 105 ? 17.116 -0.936 4.755 1.00 94.44 105 ASP A O 1
ATOM 790 N N . LEU A 1 106 ? 19.050 -1.854 5.439 1.00 94.19 106 LEU A N 1
ATOM 791 C CA . LEU A 1 106 ? 18.751 -1.789 6.871 1.00 94.19 106 LEU A CA 1
ATOM 792 C C . LEU A 1 106 ? 18.460 -0.366 7.375 1.00 94.19 106 LEU A C 1
ATOM 794 O O . LEU A 1 106 ? 17.654 -0.211 8.295 1.00 94.19 106 LEU A O 1
ATOM 798 N N . ASP A 1 107 ? 19.093 0.661 6.801 1.00 96.44 107 ASP A N 1
ATOM 799 C CA . ASP A 1 107 ? 18.915 2.048 7.242 1.00 96.44 107 ASP A CA 1
ATOM 800 C C . ASP A 1 107 ? 17.547 2.586 6.810 1.00 96.44 107 ASP A C 1
ATOM 802 O O . ASP A 1 107 ? 16.847 3.238 7.596 1.00 96.44 107 ASP A O 1
ATOM 806 N N . ASP A 1 108 ? 17.144 2.298 5.573 1.00 95.12 108 ASP A N 1
ATOM 807 C CA . ASP A 1 108 ? 15.828 2.673 5.069 1.00 95.12 108 ASP A CA 1
ATOM 808 C C . ASP A 1 108 ? 14.714 1.850 5.733 1.00 95.12 108 ASP A C 1
ATOM 810 O O . ASP A 1 108 ? 13.690 2.420 6.127 1.00 95.12 108 ASP A O 1
ATOM 814 N N . MET A 1 109 ? 14.936 0.552 5.975 1.00 96.19 109 MET A N 1
ATOM 815 C CA . MET A 1 109 ? 14.019 -0.289 6.751 1.00 96.19 109 MET A CA 1
ATOM 816 C C . MET A 1 109 ? 13.792 0.257 8.162 1.00 96.19 109 MET A C 1
ATOM 818 O O . MET A 1 109 ? 12.646 0.427 8.582 1.00 96.19 109 MET A O 1
ATOM 822 N N . ALA A 1 110 ? 14.871 0.548 8.896 1.00 96.56 110 ALA A N 1
ATOM 823 C CA . ALA A 1 110 ? 14.783 1.084 10.250 1.00 96.56 110 ALA A CA 1
ATOM 824 C C . ALA A 1 110 ? 14.029 2.418 10.260 1.00 96.56 110 ALA A C 1
ATOM 826 O O . ALA A 1 110 ? 13.119 2.615 11.065 1.00 96.56 110 ALA A O 1
ATOM 827 N N . ARG A 1 111 ? 14.331 3.306 9.303 1.00 96.12 111 ARG A N 1
ATOM 828 C CA . ARG A 1 111 ? 13.645 4.595 9.165 1.00 96.12 111 ARG A CA 1
ATOM 829 C C . ARG A 1 111 ? 12.148 4.430 8.912 1.00 96.12 111 ARG A C 1
ATOM 831 O O . ARG A 1 111 ? 11.350 5.127 9.536 1.00 96.12 111 ARG A O 1
ATOM 838 N N . ALA A 1 112 ? 11.763 3.536 8.009 1.00 96.56 112 ALA A N 1
ATOM 839 C CA . ALA A 1 112 ? 10.367 3.261 7.694 1.00 96.56 112 ALA A CA 1
ATOM 840 C C . ALA A 1 112 ? 9.613 2.634 8.881 1.00 96.56 112 ALA A C 1
ATOM 842 O O . ALA A 1 112 ? 8.498 3.063 9.193 1.00 96.56 112 ALA A O 1
ATOM 843 N N . ALA A 1 113 ? 10.229 1.678 9.584 1.00 97.31 113 ALA A N 1
ATOM 844 C CA . ALA A 1 113 ? 9.667 1.076 10.792 1.00 97.31 113 ALA A CA 1
ATOM 845 C C . ALA A 1 113 ? 9.454 2.121 11.901 1.00 97.31 113 ALA A C 1
ATOM 847 O O . ALA A 1 113 ? 8.363 2.203 12.474 1.00 97.31 113 ALA A O 1
ATOM 848 N N . ASP A 1 114 ? 10.456 2.968 12.151 1.00 97.69 114 ASP A N 1
ATOM 849 C CA . ASP A 1 114 ? 10.379 4.052 13.133 1.00 97.69 114 ASP A CA 1
ATOM 850 C C . ASP A 1 114 ? 9.283 5.061 12.771 1.00 97.69 114 ASP A C 1
ATOM 852 O O . ASP A 1 114 ? 8.517 5.490 13.637 1.00 97.69 114 ASP A O 1
ATOM 856 N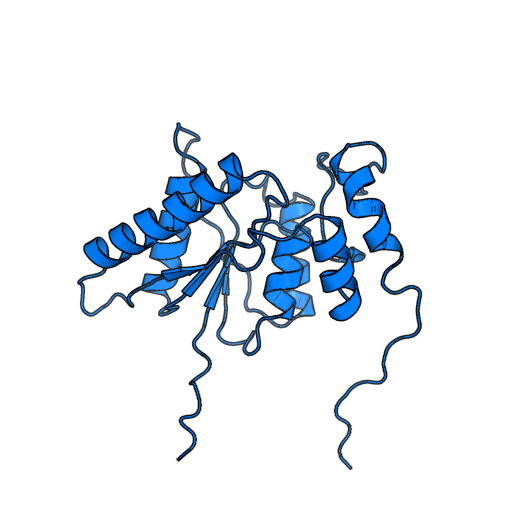 N . GLN A 1 115 ? 9.151 5.412 11.487 1.00 96.81 115 GLN A N 1
ATOM 857 C CA . GLN A 1 115 ? 8.073 6.277 11.006 1.00 96.81 115 GLN A CA 1
ATOM 858 C C . GLN A 1 115 ? 6.694 5.650 11.234 1.00 96.81 115 GLN A C 1
ATOM 860 O O . GLN A 1 115 ? 5.811 6.309 11.785 1.00 96.81 115 GLN A O 1
ATOM 865 N N . ALA A 1 116 ? 6.496 4.385 10.860 1.00 97.81 116 ALA A N 1
ATOM 866 C CA . ALA A 1 116 ? 5.226 3.692 11.063 1.00 97.81 116 ALA A CA 1
ATOM 867 C C . ALA A 1 116 ? 4.849 3.618 12.555 1.00 97.81 116 ALA A C 1
ATOM 869 O O . ALA A 1 116 ? 3.697 3.889 12.920 1.00 97.81 116 ALA A O 1
ATOM 870 N N . ALA A 1 117 ? 5.817 3.322 13.429 1.00 97.62 117 ALA A N 1
ATOM 871 C CA . ALA A 1 117 ? 5.616 3.265 14.873 1.00 97.62 117 ALA A CA 1
ATOM 872 C C . ALA A 1 117 ? 5.285 4.646 15.463 1.00 97.62 117 ALA A C 1
ATOM 874 O O . ALA A 1 117 ? 4.255 4.808 16.126 1.00 97.62 117 ALA A O 1
ATOM 875 N N . LEU A 1 118 ? 6.107 5.662 15.182 1.00 97.69 118 LEU A N 1
ATOM 876 C CA . LEU A 1 118 ? 5.921 7.023 15.690 1.00 97.69 118 LEU A CA 1
ATOM 877 C C . LEU A 1 118 ? 4.563 7.603 15.276 1.00 97.69 118 LEU A C 1
ATOM 879 O O . LEU A 1 118 ? 3.848 8.175 16.099 1.00 97.69 118 LEU A O 1
ATOM 883 N N . LEU A 1 119 ? 4.183 7.434 14.011 1.00 97.00 119 LEU A N 1
ATOM 884 C CA . LEU A 1 119 ? 2.941 7.996 13.485 1.00 97.00 119 LEU A CA 1
ATOM 885 C C . LEU A 1 119 ? 1.712 7.199 13.923 1.00 97.00 119 LEU A C 1
ATOM 887 O O . LEU A 1 119 ? 0.654 7.791 14.116 1.00 97.00 119 LEU A O 1
ATOM 891 N N . THR A 1 120 ? 1.856 5.896 14.187 1.00 96.38 120 THR A N 1
ATOM 892 C CA . THR A 1 120 ? 0.826 5.114 14.888 1.00 96.38 120 THR A CA 1
ATOM 893 C C . THR A 1 120 ? 0.561 5.686 16.279 1.00 96.38 120 THR A C 1
ATOM 895 O O . THR A 1 120 ? -0.595 5.850 16.671 1.00 96.38 120 THR A O 1
ATOM 898 N N . HIS A 1 121 ? 1.612 6.014 17.036 1.00 95.50 121 HIS A N 1
ATOM 899 C CA . HIS A 1 121 ? 1.450 6.627 18.354 1.00 95.50 121 HIS A CA 1
ATOM 900 C C . HIS A 1 121 ? 0.792 8.004 18.268 1.00 95.50 121 HIS A C 1
ATOM 902 O O . HIS A 1 121 ? -0.147 8.268 19.017 1.00 95.50 121 HIS A O 1
ATOM 908 N N . LEU A 1 122 ? 1.223 8.846 17.328 1.00 94.25 122 LEU A N 1
ATOM 909 C CA . LEU A 1 122 ? 0.633 10.167 17.128 1.00 94.25 122 LEU A CA 1
ATOM 910 C C . LEU A 1 122 ? -0.851 10.083 16.735 1.00 94.25 122 LEU A C 1
ATOM 912 O O . LEU A 1 122 ? -1.682 10.738 17.356 1.00 94.25 122 LEU A O 1
ATOM 916 N N . ALA A 1 123 ? -1.208 9.221 15.778 1.00 91.25 123 ALA A N 1
ATOM 917 C CA . ALA A 1 123 ? -2.598 9.028 15.359 1.00 91.25 123 ALA A CA 1
ATOM 918 C C . ALA A 1 123 ? -3.506 8.558 16.509 1.00 91.25 123 ALA A C 1
ATOM 920 O O . ALA A 1 123 ? -4.672 8.940 16.574 1.00 91.25 123 ALA A O 1
ATOM 921 N N . ARG A 1 124 ? -2.977 7.751 17.439 1.00 88.38 124 ARG A N 1
ATOM 922 C CA . ARG A 1 124 ? -3.716 7.315 18.635 1.00 88.38 124 ARG A CA 1
ATOM 923 C C . ARG A 1 124 ? -3.929 8.437 19.645 1.00 88.38 124 ARG A C 1
ATOM 925 O O . ARG A 1 124 ? -4.994 8.479 20.244 1.00 88.38 124 ARG A O 1
ATOM 932 N N . LEU A 1 125 ? -2.945 9.318 19.831 1.00 88.69 125 LEU A N 1
ATOM 933 C CA . LEU A 1 125 ? -3.062 10.460 20.744 1.00 88.69 125 LEU A CA 1
ATOM 934 C C . LEU A 1 125 ? -4.099 11.477 20.251 1.00 88.69 125 LEU A C 1
ATOM 936 O O . LEU A 1 125 ? -4.899 11.967 21.040 1.00 88.69 125 LEU A O 1
ATOM 940 N N . GLU A 1 126 ? -4.120 11.752 18.947 1.00 82.62 126 GLU A N 1
ATOM 941 C CA . GLU A 1 126 ? -5.090 12.676 18.335 1.00 82.62 126 GLU A CA 1
ATOM 942 C C . GLU A 1 126 ? -6.494 12.056 18.195 1.00 82.62 126 GLU A C 1
ATOM 944 O O . GLU A 1 126 ? -7.498 12.759 18.090 1.00 82.62 126 GLU A O 1
ATOM 949 N N . GLY A 1 127 ? -6.576 10.723 18.191 1.00 70.94 127 GLY A N 1
ATOM 950 C CA . GLY A 1 127 ? -7.801 9.953 17.986 1.00 70.94 127 GLY A CA 1
ATOM 951 C C . GLY A 1 127 ? -8.642 9.701 19.238 1.00 70.94 127 GLY A C 1
ATOM 952 O O . GLY A 1 127 ? -9.587 8.923 19.144 1.00 70.94 127 GLY A O 1
ATOM 953 N N . ASP A 1 128 ? -8.348 10.324 20.384 1.00 65.50 128 ASP A N 1
ATOM 954 C CA . ASP A 1 128 ? -9.028 10.073 21.673 1.00 65.50 128 ASP A CA 1
ATOM 955 C C . ASP A 1 128 ? -10.431 10.726 21.768 1.00 65.50 128 ASP A C 1
ATOM 957 O O . ASP A 1 128 ? -10.870 11.248 22.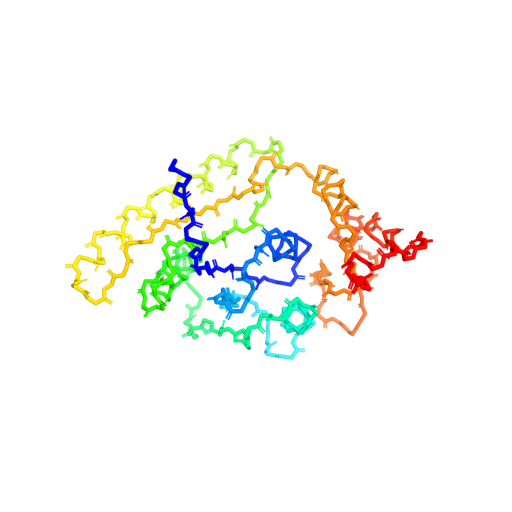793 1.00 65.50 128 ASP A O 1
ATOM 961 N N . SER A 1 129 ? -11.153 10.717 20.646 1.00 67.62 129 SER A N 1
ATOM 962 C CA . SER A 1 129 ? -12.554 11.105 20.523 1.00 67.62 129 SER A CA 1
ATOM 963 C C . SER A 1 129 ? -13.413 9.845 20.380 1.00 67.62 129 SER A C 1
ATOM 965 O O . SER A 1 129 ? -13.044 8.950 19.618 1.00 67.62 129 SER A O 1
ATOM 967 N N . PRO A 1 130 ? -14.610 9.771 20.995 1.00 68.06 130 PRO A N 1
ATOM 968 C CA . PRO A 1 130 ? -15.525 8.632 20.840 1.00 68.06 130 PRO A CA 1
ATOM 969 C C . PRO A 1 130 ? -15.892 8.307 19.382 1.00 68.06 130 PRO A C 1
ATOM 971 O O . PRO A 1 130 ? -16.381 7.219 19.093 1.00 68.06 130 PRO A O 1
ATOM 974 N N . ALA A 1 131 ? -15.690 9.263 18.471 1.00 70.19 131 ALA A N 1
ATOM 975 C CA . ALA A 1 131 ? -15.964 9.138 17.046 1.00 70.19 131 ALA A CA 1
ATOM 976 C C . ALA A 1 131 ? -14.750 8.683 16.208 1.00 70.19 131 ALA A C 1
ATOM 978 O O . ALA A 1 131 ? -14.848 8.676 14.981 1.00 70.19 131 ALA A O 1
ATOM 979 N N . HIS A 1 132 ? -13.597 8.369 16.811 1.00 77.94 132 HIS A N 1
ATOM 980 C CA . HIS A 1 132 ? -12.396 7.923 16.097 1.00 77.94 132 HIS A CA 1
ATOM 981 C C . HIS A 1 132 ? -11.977 6.523 16.535 1.00 77.94 132 HIS A C 1
ATOM 983 O O . HIS A 1 132 ? -11.855 6.214 17.717 1.00 77.94 132 HIS A O 1
ATOM 989 N N . THR A 1 133 ? -11.765 5.652 15.549 1.00 84.25 133 THR A N 1
ATOM 990 C CA . THR A 1 133 ? -11.237 4.310 15.804 1.00 84.25 133 THR A CA 1
ATOM 991 C C . THR A 1 133 ? -9.718 4.390 15.951 1.00 84.25 133 THR A C 1
ATOM 993 O O . THR A 1 133 ? -9.077 4.979 15.083 1.00 84.25 133 THR A O 1
ATOM 996 N N . PRO A 1 134 ? -9.112 3.785 16.991 1.00 88.50 134 PRO A N 1
ATOM 997 C CA . PRO A 1 134 ? -7.661 3.708 17.104 1.00 88.50 134 PRO A CA 1
ATOM 998 C C . PRO A 1 134 ? -7.043 2.995 15.897 1.00 88.50 134 PRO A C 1
ATOM 1000 O O . PRO A 1 134 ? -7.398 1.854 15.595 1.00 88.50 134 PRO A O 1
ATOM 1003 N N . VAL A 1 135 ? -6.092 3.658 15.237 1.00 93.69 135 VAL A N 1
ATOM 1004 C CA . VAL A 1 135 ? -5.430 3.157 14.025 1.00 93.69 135 VAL A CA 1
ATOM 1005 C C . VAL A 1 135 ? -4.023 2.637 14.338 1.00 93.69 135 VAL A C 1
ATOM 1007 O O . VAL A 1 135 ? -3.374 3.052 15.303 1.00 93.69 135 VAL A O 1
ATOM 1010 N N . SER A 1 136 ? -3.553 1.688 13.532 1.00 96.06 136 SER A N 1
ATOM 1011 C CA . SER A 1 136 ? -2.158 1.241 13.471 1.00 96.06 136 SER A CA 1
ATOM 1012 C C . SER A 1 136 ? -1.680 1.174 12.027 1.00 96.06 136 SER A C 1
ATOM 1014 O O . SER A 1 136 ? -2.442 0.762 11.156 1.00 96.06 136 SER A O 1
ATOM 1016 N N . ILE A 1 137 ? -0.435 1.568 11.778 1.00 98.25 137 ILE A N 1
ATOM 1017 C CA . ILE A 1 137 ? 0.201 1.503 10.459 1.00 98.25 137 ILE A CA 1
ATOM 1018 C C . ILE A 1 137 ? 1.055 0.234 10.401 1.00 98.25 137 ILE A C 1
ATOM 1020 O O . ILE A 1 137 ? 1.838 -0.025 11.312 1.00 98.25 137 ILE A O 1
ATOM 1024 N N . HIS A 1 138 ? 0.888 -0.558 9.343 1.00 98.19 138 HIS A N 1
ATOM 1025 C CA . HIS A 1 138 ? 1.586 -1.827 9.122 1.00 98.19 138 HIS A CA 1
ATOM 1026 C C . HIS A 1 138 ? 2.352 -1.783 7.804 1.00 98.19 138 HIS A C 1
ATOM 1028 O O . HIS A 1 138 ? 1.806 -1.342 6.797 1.00 98.19 138 HIS A O 1
ATOM 1034 N N . THR A 1 139 ? 3.578 -2.300 7.804 1.00 98.12 139 THR A N 1
ATOM 1035 C CA . THR A 1 139 ? 4.460 -2.384 6.631 1.00 98.12 139 THR A CA 1
ATOM 1036 C C . THR A 1 139 ? 4.776 -3.854 6.325 1.00 98.12 139 THR A C 1
ATOM 1038 O O . THR A 1 139 ? 5.840 -4.337 6.711 1.00 98.12 139 THR A O 1
ATOM 1041 N N . PRO A 1 140 ? 3.843 -4.614 5.715 1.00 97.44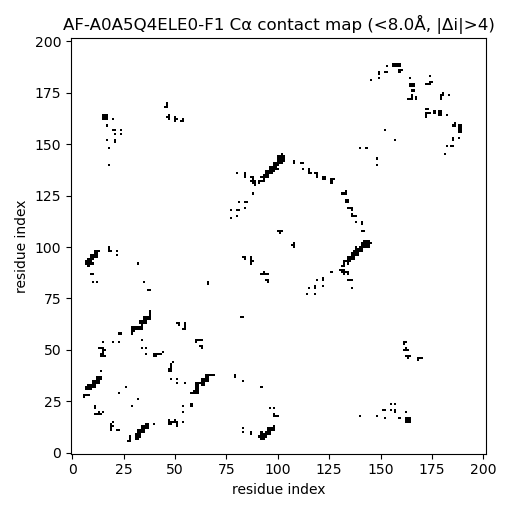 140 PRO A N 1
ATOM 1042 C CA . PRO A 1 140 ? 3.936 -6.077 5.646 1.00 97.44 140 PRO A CA 1
ATOM 1043 C C . PRO A 1 140 ? 5.068 -6.596 4.753 1.00 97.44 140 PRO A C 1
ATOM 1045 O O . PRO A 1 140 ? 5.400 -7.771 4.849 1.00 97.44 140 PRO A O 1
ATOM 1048 N N . PHE A 1 141 ? 5.630 -5.748 3.889 1.00 98.19 141 PHE A N 1
ATOM 1049 C CA . PHE A 1 141 ? 6.661 -6.125 2.919 1.00 98.19 141 PHE A CA 1
ATOM 1050 C C . PHE A 1 141 ? 8.006 -5.452 3.187 1.00 98.19 141 PHE A C 1
ATOM 1052 O O . PHE A 1 141 ? 8.883 -5.482 2.330 1.00 98.19 141 PHE A O 1
ATOM 1059 N N . LEU A 1 142 ? 8.164 -4.814 4.350 1.00 97.88 142 LEU A N 1
ATOM 1060 C CA . LEU A 1 142 ? 9.287 -3.921 4.628 1.00 97.88 142 LEU A CA 1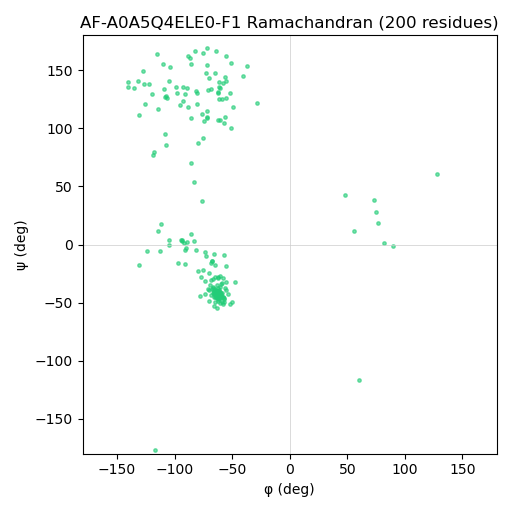
ATOM 1061 C C . LEU A 1 142 ? 10.651 -4.581 4.384 1.00 97.88 142 LEU A C 1
ATOM 1063 O O . LEU A 1 142 ? 11.544 -3.959 3.813 1.00 97.88 142 LEU A O 1
ATOM 1067 N N . ASP A 1 143 ? 10.769 -5.832 4.811 1.00 96.81 143 ASP A N 1
ATOM 1068 C CA . ASP A 1 143 ? 11.951 -6.688 4.765 1.00 96.81 143 ASP A CA 1
ATOM 1069 C C . ASP A 1 143 ? 12.046 -7.553 3.502 1.00 96.81 143 ASP A C 1
ATOM 1071 O O . ASP A 1 143 ? 12.993 -8.323 3.363 1.00 96.81 143 ASP A O 1
ATOM 1075 N N . LEU A 1 144 ? 11.092 -7.440 2.571 1.00 97.94 144 LEU A N 1
ATOM 1076 C CA . LEU A 1 144 ? 11.138 -8.201 1.328 1.00 97.94 144 LEU A CA 1
ATOM 1077 C C . LEU A 1 144 ? 12.077 -7.542 0.320 1.00 97.94 144 LEU A C 1
ATOM 1079 O O . LEU A 1 144 ? 11.971 -6.350 0.013 1.00 97.94 144 LEU A O 1
ATOM 1083 N N . THR A 1 145 ? 12.978 -8.341 -0.245 1.00 96.56 145 THR A N 1
ATOM 1084 C CA . THR A 1 145 ? 13.736 -7.967 -1.441 1.00 96.56 145 THR A CA 1
ATOM 1085 C C . THR A 1 145 ? 12.836 -7.981 -2.676 1.00 96.56 145 THR A C 1
ATOM 1087 O O . THR A 1 145 ? 11.716 -8.494 -2.653 1.00 96.56 145 THR A O 1
ATOM 1090 N N . ASP A 1 146 ? 13.323 -7.442 -3.794 1.00 95.25 146 ASP A N 1
ATOM 1091 C CA . ASP A 1 146 ? 12.583 -7.512 -5.059 1.00 95.25 146 ASP A CA 1
ATOM 1092 C C . ASP A 1 146 ? 12.312 -8.938 -5.509 1.00 95.25 146 ASP A C 1
ATOM 1094 O O . ASP A 1 146 ? 11.201 -9.236 -5.934 1.00 95.25 146 ASP A O 1
ATOM 1098 N N . ASP A 1 147 ? 13.309 -9.815 -5.389 1.00 95.69 147 ASP A N 1
ATOM 1099 C CA . ASP A 1 147 ? 13.172 -11.216 -5.775 1.00 95.69 147 ASP A CA 1
ATOM 1100 C C . ASP A 1 147 ? 12.113 -11.906 -4.908 1.00 95.69 147 ASP A C 1
ATOM 1102 O O . ASP A 1 147 ? 11.249 -12.607 -5.429 1.00 95.69 147 ASP A O 1
ATOM 1106 N N . GLN A 1 148 ? 12.101 -11.627 -3.601 1.00 97.12 148 GLN A N 1
ATOM 1107 C CA . GLN A 1 148 ? 11.076 -12.143 -2.693 1.00 97.12 148 GLN A CA 1
ATOM 1108 C C . GLN A 1 148 ? 9.688 -11.569 -2.989 1.00 97.12 148 GLN A C 1
ATOM 1110 O O . GLN A 1 148 ? 8.701 -12.298 -2.906 1.00 97.12 148 GLN A O 1
ATOM 1115 N N . LEU A 1 149 ? 9.585 -10.289 -3.362 1.00 96.75 149 LEU A N 1
ATOM 1116 C CA . LEU A 1 149 ? 8.305 -9.702 -3.754 1.00 96.75 149 LEU A CA 1
ATOM 1117 C C . LEU A 1 149 ? 7.811 -10.267 -5.095 1.00 96.75 149 LEU A C 1
ATOM 1119 O O . LEU A 1 149 ? 6.612 -10.469 -5.269 1.00 96.75 149 LEU A O 1
ATOM 1123 N N . ILE A 1 150 ? 8.715 -10.561 -6.034 1.00 95.94 150 ILE A N 1
ATOM 1124 C CA . ILE A 1 150 ? 8.401 -11.239 -7.300 1.00 95.94 150 ILE A CA 1
ATOM 1125 C C . ILE A 1 150 ? 7.929 -12.674 -7.045 1.00 95.94 150 ILE A C 1
ATOM 1127 O O . ILE A 1 150 ? 6.975 -13.122 -7.683 1.00 95.94 150 ILE A O 1
ATOM 1131 N N . ASP A 1 151 ? 8.574 -13.393 -6.128 1.00 96.25 151 ASP A N 1
ATOM 1132 C CA . ASP A 1 151 ? 8.159 -14.738 -5.735 1.00 96.25 151 ASP A CA 1
ATOM 1133 C C . ASP A 1 151 ? 6.782 -14.711 -5.063 1.00 96.25 151 ASP A C 1
ATOM 1135 O O . ASP A 1 151 ? 5.897 -15.458 -5.477 1.00 96.25 151 ASP A O 1
ATOM 1139 N N . LEU A 1 152 ? 6.548 -13.771 -4.141 1.00 96.38 152 LEU A N 1
ATOM 1140 C CA . LEU A 1 152 ? 5.230 -13.546 -3.545 1.00 96.38 152 LEU A CA 1
ATOM 1141 C C . LEU A 1 152 ? 4.174 -13.223 -4.610 1.00 96.38 152 LEU A C 1
ATOM 1143 O O . LEU A 1 152 ? 3.081 -13.782 -4.592 1.00 96.38 152 LEU A O 1
ATOM 1147 N N . ALA A 1 153 ? 4.490 -12.348 -5.567 1.00 95.62 153 ALA A N 1
ATOM 1148 C CA . ALA A 1 153 ? 3.591 -12.018 -6.668 1.00 95.62 153 ALA A CA 1
ATOM 1149 C C . ALA A 1 153 ? 3.253 -13.249 -7.524 1.00 95.62 153 ALA A C 1
ATOM 1151 O O . ALA A 1 153 ? 2.120 -13.385 -7.982 1.00 95.62 153 ALA A O 1
ATOM 1152 N N . ARG A 1 154 ? 4.212 -14.163 -7.724 1.00 95.00 154 ARG A N 1
ATOM 1153 C CA . ARG A 1 154 ? 3.983 -15.426 -8.436 1.00 95.00 154 ARG A CA 1
ATOM 1154 C C . ARG A 1 154 ? 3.074 -16.356 -7.641 1.00 95.00 154 ARG A C 1
ATOM 1156 O O . ARG A 1 154 ? 2.162 -16.928 -8.223 1.00 95.00 154 ARG A O 1
ATOM 1163 N N . ASP A 1 155 ? 3.298 -16.474 -6.338 1.00 95.62 155 ASP A N 1
ATOM 1164 C CA . ASP A 1 155 ? 2.485 -17.313 -5.453 1.00 95.62 155 ASP A CA 1
ATOM 1165 C C . ASP A 1 155 ? 1.034 -16.817 -5.346 1.00 95.62 155 ASP A C 1
ATOM 1167 O O . ASP A 1 155 ? 0.117 -17.613 -5.136 1.00 95.62 155 ASP A O 1
ATOM 1171 N N . LEU A 1 156 ? 0.820 -15.509 -5.521 1.00 94.75 156 LEU A N 1
ATOM 1172 C CA . LEU A 1 156 ? -0.497 -14.870 -5.534 1.00 94.75 156 LEU A CA 1
ATOM 1173 C C . LEU A 1 156 ? -1.152 -14.810 -6.926 1.00 94.75 156 LEU A C 1
ATOM 1175 O O . LEU A 1 156 ? -2.227 -14.223 -7.042 1.00 94.75 156 LEU A O 1
ATOM 1179 N N . ASP A 1 157 ? -0.526 -15.368 -7.973 1.00 93.44 157 ASP A N 1
ATOM 1180 C CA . ASP A 1 157 ? -0.965 -15.229 -9.374 1.00 93.44 157 ASP A CA 1
ATOM 1181 C C . ASP A 1 157 ? -1.269 -13.758 -9.753 1.00 93.44 157 ASP A C 1
ATOM 1183 O O . ASP A 1 157 ? -2.269 -13.442 -10.402 1.00 93.44 157 ASP A O 1
ATOM 1187 N N . LEU A 1 158 ? -0.406 -12.834 -9.313 1.00 93.62 158 LEU A N 1
ATOM 1188 C CA . LEU A 1 158 ? -0.621 -11.392 -9.430 1.00 93.62 158 LEU A CA 1
ATOM 1189 C C . LEU A 1 158 ? -0.733 -10.957 -10.909 1.00 93.62 158 LEU A C 1
ATOM 1191 O O . LEU A 1 158 ? 0.200 -11.200 -11.684 1.00 93.62 158 LEU A O 1
ATOM 1195 N N . PRO A 1 159 ? -1.823 -10.268 -11.316 1.00 94.00 159 PRO A N 1
ATOM 1196 C CA . PRO A 1 159 ? -2.016 -9.830 -12.697 1.00 94.00 159 PRO A CA 1
ATOM 1197 C C . PRO A 1 159 ? -1.124 -8.621 -12.999 1.00 94.00 159 PRO A C 1
ATOM 1199 O O . PRO A 1 159 ? -1.496 -7.472 -12.760 1.00 94.00 159 PRO A O 1
ATOM 1202 N N . ALA A 1 160 ? 0.085 -8.872 -13.502 1.00 92.19 160 ALA A N 1
ATOM 1203 C CA . ALA A 1 160 ? 1.107 -7.844 -13.709 1.00 92.19 160 ALA A CA 1
ATOM 1204 C C . ALA A 1 160 ? 0.644 -6.699 -14.632 1.00 92.19 160 ALA A C 1
ATOM 1206 O O . ALA A 1 160 ? 1.088 -5.563 -14.482 1.00 92.19 160 ALA A O 1
ATOM 1207 N N . GLU A 1 161 ? -0.270 -6.962 -15.565 1.00 92.06 161 GLU A N 1
ATOM 1208 C CA . GLU A 1 161 ? -0.893 -5.964 -16.440 1.00 92.06 161 GLU A CA 1
ATOM 1209 C C . GLU A 1 161 ? -1.769 -4.934 -15.704 1.00 92.06 161 GLU A C 1
ATOM 1211 O O . GLU A 1 161 ? -2.080 -3.871 -16.257 1.00 92.06 161 GLU A O 1
ATOM 1216 N N . ALA A 1 162 ? -2.171 -5.235 -14.467 1.00 94.19 162 ALA A N 1
ATOM 1217 C CA . ALA A 1 162 ? -2.936 -4.329 -13.625 1.00 94.19 162 ALA A CA 1
ATOM 1218 C C . ALA A 1 162 ? -2.054 -3.268 -12.952 1.00 94.19 162 ALA A C 1
ATOM 1220 O O . ALA A 1 162 ? -2.564 -2.200 -12.628 1.00 94.19 162 ALA A O 1
ATOM 1221 N N . CYS A 1 163 ? -0.751 -3.524 -12.800 1.00 94.81 163 CYS A N 1
ATOM 1222 C CA . CYS A 1 163 ? 0.171 -2.616 -12.125 1.00 94.81 163 CYS A CA 1
ATOM 1223 C C . CYS A 1 163 ? 0.801 -1.580 -13.066 1.00 94.81 163 CYS A C 1
ATOM 1225 O O . CYS A 1 163 ? 0.903 -1.752 -14.284 1.00 94.81 163 CYS A O 1
ATOM 1227 N N . TRP A 1 164 ? 1.344 -0.526 -12.460 1.00 94.81 164 TRP A N 1
ATOM 1228 C CA . TRP A 1 164 ? 2.203 0.449 -13.109 1.00 94.81 164 TRP A CA 1
ATOM 1229 C C . TRP A 1 164 ? 3.482 0.703 -12.313 1.00 94.81 164 TRP A C 1
ATOM 1231 O O . TRP A 1 164 ? 3.479 1.341 -11.265 1.00 94.81 164 TRP A O 1
ATOM 1241 N N . TRP A 1 165 ? 4.615 0.274 -12.860 1.00 93.00 165 TRP A N 1
ATOM 1242 C CA . TRP A 1 165 ? 5.932 0.511 -12.261 1.00 93.00 165 TRP A CA 1
ATOM 1243 C C . TRP A 1 165 ? 6.814 1.455 -13.084 1.00 93.00 165 TRP A C 1
ATOM 1245 O O . TRP A 1 165 ? 7.909 1.804 -12.654 1.00 93.00 165 TRP A O 1
ATOM 1255 N N . CYS A 1 166 ? 6.396 1.878 -14.280 1.00 93.38 166 CYS A N 1
ATOM 1256 C CA . CYS A 1 166 ? 7.233 2.737 -15.114 1.00 93.38 166 CYS A CA 1
ATOM 1257 C C . CYS A 1 166 ? 7.385 4.136 -14.499 1.00 93.38 166 CYS A C 1
ATOM 1259 O O . CYS A 1 166 ? 6.404 4.777 -14.142 1.00 93.38 166 CYS A O 1
ATOM 1261 N N . GLU A 1 167 ? 8.611 4.658 -14.464 1.00 90.56 167 GLU A N 1
ATOM 1262 C CA . GLU A 1 167 ? 8.882 6.038 -14.027 1.00 90.56 167 GLU A CA 1
ATOM 1263 C C . GLU A 1 167 ? 8.331 7.099 -14.994 1.00 90.56 167 GLU A C 1
ATOM 1265 O O . GLU A 1 167 ? 8.282 8.281 -14.664 1.00 90.56 167 GLU A O 1
ATOM 1270 N N . ARG A 1 168 ? 7.954 6.696 -16.212 1.00 89.50 168 ARG A N 1
ATOM 1271 C CA . ARG A 1 168 ? 7.401 7.590 -17.229 1.00 89.50 168 ARG A CA 1
ATOM 1272 C C . ARG A 1 168 ? 5.886 7.494 -17.234 1.00 89.50 168 ARG A C 1
ATOM 1274 O O . ARG A 1 168 ? 5.349 6.397 -17.278 1.00 89.50 168 ARG A O 1
ATOM 1281 N N . GLU A 1 169 ? 5.222 8.639 -17.308 1.00 86.81 169 GLU A N 1
ATOM 1282 C CA . GLU A 1 169 ? 3.770 8.733 -17.479 1.00 86.81 169 GLU A CA 1
ATOM 1283 C C . GLU A 1 169 ? 3.411 8.658 -18.975 1.00 86.81 169 GLU A C 1
ATOM 1285 O O . GLU A 1 169 ? 3.071 9.656 -19.612 1.00 86.81 169 GLU A O 1
ATOM 1290 N N . SER A 1 170 ? 3.576 7.474 -19.569 1.00 86.56 170 SER A N 1
ATOM 1291 C CA . SER A 1 170 ? 3.230 7.173 -20.967 1.00 86.56 170 SER A CA 1
ATOM 1292 C C . SER A 1 170 ? 2.106 6.134 -21.050 1.00 86.56 170 SER A C 1
ATOM 1294 O O . SER A 1 170 ? 1.864 5.445 -20.071 1.00 86.56 170 SER A O 1
ATOM 1296 N N . PRO A 1 171 ? 1.423 5.966 -22.199 1.00 84.62 171 PRO A N 1
ATOM 1297 C CA . PRO A 1 171 ? 0.392 4.929 -22.342 1.00 84.62 171 PRO A CA 1
ATOM 1298 C C . PRO A 1 171 ? 0.906 3.494 -22.144 1.00 84.62 171 PRO A C 1
ATOM 1300 O O . PRO A 1 171 ? 0.149 2.622 -21.735 1.00 84.62 171 PRO A O 1
ATOM 1303 N N . GLU A 1 172 ? 2.191 3.253 -22.424 1.00 87.38 172 GLU A N 1
ATOM 1304 C CA . GLU A 1 172 ? 2.851 1.952 -22.274 1.00 87.38 172 GLU A CA 1
ATOM 1305 C C . GLU A 1 172 ? 4.137 2.080 -21.436 1.00 87.38 172 GLU A C 1
ATOM 1307 O O . GLU A 1 172 ? 4.801 3.127 -21.501 1.00 87.38 172 GLU A O 1
ATOM 1312 N N . PRO A 1 173 ? 4.533 1.042 -20.669 1.00 90.81 173 PRO A N 1
ATOM 1313 C CA . PRO A 1 173 ? 5.804 1.023 -19.952 1.00 90.81 173 PRO A CA 1
ATOM 1314 C C . PRO A 1 173 ? 6.994 1.132 -20.912 1.00 90.81 173 PRO A C 1
ATOM 1316 O O . PRO A 1 173 ? 7.082 0.421 -21.909 1.00 90.81 173 PRO A O 1
ATOM 1319 N N . CYS A 1 174 ? 7.977 1.979 -20.600 1.00 93.56 174 CYS A N 1
ATOM 1320 C CA . CYS A 1 174 ? 9.068 2.262 -21.542 1.00 93.56 174 CYS A CA 1
ATOM 1321 C C . CYS A 1 174 ? 10.094 1.130 -21.726 1.00 93.56 174 CYS A C 1
ATOM 1323 O O . CYS A 1 174 ? 10.977 1.259 -22.576 1.00 93.56 174 CYS A O 1
ATOM 1325 N N . ALA A 1 175 ? 10.047 0.086 -20.890 1.00 91.31 175 ALA A N 1
ATOM 1326 C CA . ALA A 1 175 ? 10.987 -1.043 -20.858 1.00 91.31 175 ALA A CA 1
ATOM 1327 C C . ALA A 1 175 ? 12.481 -0.669 -20.684 1.00 91.31 175 ALA A C 1
ATOM 1329 O O . ALA A 1 175 ? 13.360 -1.505 -20.884 1.00 91.31 175 ALA A O 1
ATOM 1330 N N . ARG A 1 176 ? 12.797 0.589 -20.336 1.00 93.94 176 ARG A N 1
ATOM 1331 C CA . ARG A 1 176 ? 14.177 1.121 -20.318 1.00 93.94 176 ARG A CA 1
ATOM 1332 C C . ARG A 1 176 ? 14.583 1.854 -19.039 1.00 93.94 176 ARG A C 1
ATOM 1334 O O . ARG A 1 176 ? 15.779 2.065 -18.858 1.00 93.94 176 ARG A O 1
ATOM 1341 N N . CYS A 1 177 ? 13.640 2.281 -18.198 1.00 95.19 177 CYS A N 1
ATOM 1342 C CA . CYS A 1 177 ? 13.959 2.854 -16.882 1.00 95.19 177 CYS A CA 1
ATOM 1343 C C . CYS A 1 177 ? 14.371 1.760 -15.887 1.00 95.19 177 CYS A C 1
ATOM 1345 O O . CYS A 1 177 ? 14.141 0.575 -16.153 1.00 95.19 177 CYS A O 1
ATOM 1347 N N . ASP A 1 178 ? 14.983 2.154 -14.770 1.00 93.75 178 ASP A N 1
ATOM 1348 C CA . ASP A 1 178 ? 15.456 1.211 -13.752 1.00 93.75 178 ASP A CA 1
ATOM 1349 C C . ASP A 1 178 ? 14.295 0.407 -13.181 1.00 93.75 178 ASP A C 1
ATOM 1351 O O . ASP A 1 178 ? 14.356 -0.823 -13.163 1.00 93.75 178 ASP A O 1
ATOM 1355 N N . SER A 1 179 ? 13.181 1.072 -12.871 1.00 92.81 179 SER A N 1
ATOM 1356 C CA . SER A 1 179 ? 11.978 0.382 -12.412 1.00 92.81 179 SER A CA 1
ATOM 1357 C C . SER A 1 179 ? 11.429 -0.623 -13.444 1.00 92.81 179 SER A C 1
ATOM 1359 O O . SER A 1 179 ? 11.080 -1.751 -13.104 1.00 92.81 179 SER A O 1
ATOM 1361 N N . CYS A 1 180 ? 11.425 -0.294 -14.744 1.00 93.56 180 CYS A N 1
ATOM 1362 C CA . CYS A 1 180 ? 11.015 -1.259 -15.777 1.00 93.56 180 CYS A CA 1
ATOM 1363 C C . CYS A 1 180 ? 11.929 -2.486 -15.860 1.00 93.56 180 CYS A C 1
ATOM 1365 O O . CYS A 1 180 ? 11.434 -3.567 -16.166 1.00 93.56 180 CYS A O 1
ATOM 1367 N N . ARG A 1 181 ? 13.240 -2.329 -15.636 1.00 93.75 181 ARG A N 1
ATOM 1368 C CA . ARG A 1 181 ? 14.173 -3.464 -15.605 1.00 93.75 181 ARG A CA 1
ATOM 1369 C C . ARG A 1 181 ? 13.936 -4.326 -14.369 1.00 93.75 181 ARG A C 1
ATOM 1371 O O . ARG A 1 181 ? 13.769 -5.535 -14.523 1.00 93.75 181 ARG A O 1
ATOM 1378 N N . ARG A 1 182 ? 13.854 -3.687 -13.197 1.00 92.62 182 ARG A N 1
ATOM 1379 C CA . ARG A 1 182 ? 13.594 -4.297 -11.883 1.00 92.62 182 ARG A CA 1
ATOM 1380 C C . ARG A 1 182 ? 12.367 -5.209 -11.914 1.00 92.62 182 ARG A C 1
ATOM 1382 O O . ARG A 1 182 ? 12.463 -6.374 -11.561 1.00 92.62 182 ARG A O 1
ATOM 1389 N N . TRP A 1 183 ? 11.251 -4.719 -12.453 1.00 93.94 183 TRP A N 1
ATOM 1390 C CA . TRP A 1 183 ? 9.975 -5.448 -12.471 1.00 93.94 183 TRP A CA 1
ATOM 1391 C C . TRP A 1 183 ? 9.708 -6.260 -13.742 1.00 93.94 183 TRP A C 1
ATOM 1393 O O . TRP A 1 183 ? 8.649 -6.870 -13.875 1.00 93.94 183 TRP A O 1
ATOM 1403 N N . SER A 1 184 ? 10.655 -6.314 -14.684 1.00 92.75 184 SER A N 1
ATOM 1404 C CA . SER A 1 184 ? 10.488 -7.104 -15.912 1.00 92.75 184 SER A CA 1
ATOM 1405 C C . SER A 1 184 ? 10.158 -8.591 -15.686 1.00 92.75 184 SER A C 1
ATOM 1407 O O . SER A 1 184 ? 9.386 -9.122 -16.491 1.00 92.75 184 SER A O 1
ATOM 1409 N N . PRO A 1 185 ? 10.627 -9.269 -14.612 1.00 93.56 185 PRO A N 1
ATOM 1410 C CA . PRO A 1 185 ? 10.244 -10.656 -14.356 1.00 93.56 185 PRO A CA 1
ATOM 1411 C C . PRO A 1 185 ? 8.742 -10.853 -14.108 1.00 93.56 185 PRO A C 1
ATOM 1413 O O . PRO A 1 185 ? 8.222 -11.914 -14.455 1.00 93.56 185 PRO A O 1
ATOM 1416 N N . LEU A 1 186 ? 8.014 -9.850 -13.595 1.00 90.00 186 LEU A N 1
ATOM 1417 C CA . LEU A 1 186 ? 6.566 -9.957 -13.359 1.00 90.00 186 LEU A CA 1
ATOM 1418 C C . LEU A 1 186 ? 5.775 -10.187 -14.653 1.00 90.00 186 LEU A C 1
ATOM 1420 O O . LEU A 1 186 ? 4.766 -10.877 -14.638 1.00 90.00 186 LEU A O 1
ATOM 1424 N N . LEU A 1 187 ? 6.266 -9.705 -15.801 1.00 86.06 187 LEU A N 1
ATOM 1425 C CA . LEU A 1 187 ? 5.622 -9.900 -17.113 1.00 86.06 187 LEU A CA 1
ATOM 1426 C C . LEU A 1 187 ? 5.595 -11.368 -17.583 1.00 86.06 187 LEU A C 1
ATOM 1428 O O . LEU A 1 187 ? 5.011 -11.686 -18.626 1.00 86.06 187 LEU A O 1
ATOM 1432 N N . SER A 1 188 ? 6.287 -12.257 -16.867 1.00 83.31 188 SER A N 1
ATOM 1433 C CA . SER A 1 188 ? 6.246 -13.702 -17.099 1.00 83.31 188 SER A CA 1
ATOM 1434 C C . SER A 1 188 ? 5.162 -14.418 -16.281 1.00 83.31 188 SER A C 1
ATOM 1436 O O . SER A 1 188 ? 4.780 -15.534 -16.644 1.00 83.31 188 SER A O 1
ATOM 1438 N N . ILE A 1 189 ? 4.629 -13.771 -15.239 1.00 75.75 189 ILE A N 1
ATOM 1439 C CA . ILE A 1 189 ? 3.514 -14.263 -14.421 1.00 75.75 189 ILE A CA 1
ATOM 1440 C C . ILE A 1 189 ? 2.239 -14.182 -15.278 1.00 75.75 189 ILE A C 1
ATOM 1442 O O . ILE A 1 189 ? 2.033 -13.211 -16.000 1.00 75.75 189 ILE A O 1
ATOM 1446 N N . GLY A 1 190 ? 1.435 -15.248 -15.309 1.00 57.78 190 GLY A N 1
ATOM 1447 C CA . GLY A 1 190 ? 0.215 -15.310 -16.134 1.00 57.78 190 GLY A CA 1
ATOM 1448 C C . GLY A 1 190 ? 0.379 -15.847 -17.567 1.00 57.78 190 GLY A C 1
ATOM 1449 O O . GLY A 1 190 ? -0.612 -16.030 -18.270 1.00 57.78 190 GLY A O 1
ATOM 1450 N N . ARG A 1 191 ? 1.593 -16.213 -18.018 1.00 53.12 191 ARG A N 1
ATOM 1451 C CA . ARG A 1 191 ? 1.764 -17.056 -19.233 1.00 53.12 191 ARG A CA 1
ATOM 1452 C C . ARG A 1 191 ? 1.607 -18.554 -18.958 1.00 53.12 191 ARG A C 1
ATOM 1454 O O . ARG A 1 191 ? 1.815 -19.382 -19.849 1.00 53.12 191 ARG A O 1
ATOM 1461 N N . HIS A 1 192 ? 1.280 -18.920 -17.727 1.00 44.59 192 HIS A N 1
ATOM 1462 C CA . HIS A 1 192 ? 0.971 -20.284 -17.325 1.00 44.59 192 HIS A CA 1
ATOM 1463 C C . HIS A 1 192 ? -0.529 -20.362 -17.038 1.00 44.59 192 HIS A C 1
ATOM 1465 O O . HIS A 1 192 ? -1.096 -19.430 -16.483 1.00 44.59 192 HIS A O 1
ATOM 1471 N N . SER A 1 193 ? -1.161 -21.416 -17.566 1.00 36.59 193 SER A N 1
ATOM 1472 C CA . SER A 1 193 ? -2.616 -21.586 -17.704 1.00 36.59 193 SER A CA 1
ATOM 1473 C C . SER A 1 193 ? -3.424 -21.110 -16.492 1.00 36.59 193 SER A C 1
ATOM 1475 O O . SER A 1 193 ? -2.985 -21.347 -15.369 1.00 36.59 193 SER A O 1
ATOM 1477 N N . PRO A 1 194 ? -4.629 -20.544 -16.699 1.00 41.28 194 PRO A N 1
ATOM 1478 C CA . PRO A 1 194 ? -5.483 -20.118 -15.598 1.00 41.28 194 PRO A CA 1
ATOM 1479 C C . PRO A 1 194 ? -5.730 -2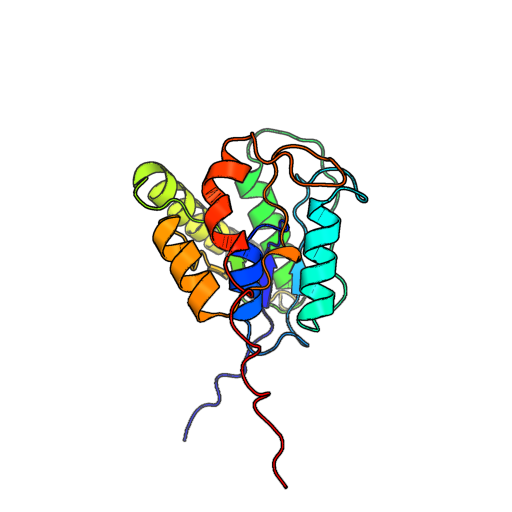1.289 -14.642 1.00 41.28 194 PRO A C 1
ATOM 1481 O O . PRO A 1 194 ? -6.167 -22.367 -15.062 1.00 41.28 194 PRO A O 1
ATOM 1484 N N . ALA A 1 195 ? -5.436 -21.076 -13.359 1.00 43.91 195 ALA A N 1
ATOM 1485 C CA . ALA A 1 195 ? -5.814 -21.997 -12.303 1.00 43.91 195 ALA A CA 1
ATOM 1486 C C . ALA A 1 195 ? -7.347 -22.181 -12.317 1.00 43.91 195 ALA A C 1
ATOM 1488 O O . ALA A 1 195 ? -8.085 -21.213 -12.526 1.00 43.91 195 ALA A O 1
ATOM 1489 N N . PRO A 1 196 ? -7.864 -23.409 -12.134 1.00 36.75 196 PRO A N 1
ATOM 1490 C CA . PRO A 1 196 ? -9.301 -23.642 -12.138 1.00 36.75 196 PRO A CA 1
ATOM 1491 C C . PRO A 1 196 ? -9.960 -22.870 -10.992 1.00 36.75 196 PRO A C 1
ATOM 1493 O O . PRO A 1 196 ? -9.520 -22.947 -9.843 1.00 36.75 196 PRO A O 1
ATOM 1496 N N . ALA A 1 197 ? -11.030 -22.143 -11.323 1.00 38.94 197 ALA A N 1
ATOM 1497 C CA . ALA A 1 197 ? -11.825 -21.369 -10.380 1.00 38.94 197 ALA A CA 1
ATOM 1498 C C . ALA A 1 197 ? -12.199 -22.221 -9.157 1.00 38.94 197 ALA A C 1
ATOM 1500 O O . ALA A 1 197 ? -12.890 -23.240 -9.264 1.00 38.94 197 ALA A O 1
ATOM 1501 N N . ARG A 1 198 ? -11.738 -21.805 -7.975 1.00 42.34 198 ARG A N 1
ATOM 1502 C CA . ARG A 1 198 ? -12.192 -22.383 -6.711 1.00 42.34 198 ARG A CA 1
ATOM 1503 C C . ARG A 1 198 ? -13.626 -21.914 -6.473 1.00 42.34 198 ARG A C 1
ATOM 1505 O O . ARG A 1 198 ? -13.840 -20.750 -6.166 1.00 42.34 198 ARG A O 1
ATOM 1512 N N . GLY A 1 199 ? -14.593 -22.824 -6.601 1.00 44.16 199 GLY A N 1
ATOM 1513 C CA . GLY A 1 199 ? -15.965 -22.597 -6.133 1.00 44.16 199 GLY A CA 1
ATOM 1514 C C . GLY A 1 199 ? -17.064 -22.851 -7.162 1.00 44.16 199 GLY A C 1
ATOM 1515 O O . GLY A 1 199 ? -17.856 -21.962 -7.447 1.00 44.16 199 GLY A O 1
ATOM 1516 N N . ALA A 1 200 ? -17.164 -24.078 -7.671 1.00 36.81 200 ALA A N 1
ATOM 1517 C CA . ALA A 1 200 ? -18.430 -24.612 -8.168 1.00 36.81 200 ALA A CA 1
ATOM 1518 C C . ALA A 1 200 ? -18.788 -25.836 -7.319 1.00 36.81 200 ALA A C 1
ATOM 1520 O O . ALA A 1 200 ? -18.510 -26.977 -7.682 1.00 36.81 200 ALA A O 1
ATOM 1521 N N . THR A 1 201 ? -19.331 -25.587 -6.130 1.00 42.09 201 THR A N 1
ATOM 1522 C CA . THR A 1 201 ? -20.061 -26.602 -5.369 1.00 42.09 201 THR A CA 1
ATOM 1523 C C . THR A 1 201 ? -21.393 -26.849 -6.072 1.00 42.09 201 THR A C 1
ATOM 1525 O O . THR A 1 201 ? -22.212 -25.937 -6.184 1.00 42.09 201 THR A O 1
ATOM 1528 N N . VAL A 1 202 ? -21.554 -28.072 -6.581 1.00 43.41 202 VAL A N 1
ATOM 1529 C CA . VAL A 1 202 ? -22.833 -28.668 -7.001 1.00 43.41 202 VAL A CA 1
ATOM 1530 C C . VAL A 1 202 ? -23.588 -29.145 -5.768 1.00 43.41 202 VAL A C 1
ATOM 1532 O O . VAL A 1 202 ? -22.913 -29.678 -4.856 1.00 43.41 202 VAL A O 1
#

Solvent-accessible surface area (backbone atoms only — not comparable to full-atom values): 11478 Å² total; per-residue (Å²): 134,81,76,76,74,72,84,67,30,36,28,33,47,32,67,10,29,66,49,27,50,50,52,57,72,73,47,88,59,32,75,67,18,42,43,32,33,58,68,85,60,67,62,94,84,26,52,33,51,50,12,37,51,43,50,23,65,77,62,51,33,50,83,67,43,73,48,78,85,69,87,93,59,88,60,60,66,65,52,50,54,50,52,51,40,50,51,18,12,70,71,59,12,44,31,33,39,44,45,46,62,45,27,87,41,62,69,61,35,52,51,51,52,50,49,35,52,54,50,23,53,51,49,38,68,77,28,81,44,100,79,33,36,63,37,39,53,41,54,89,34,32,73,36,35,70,68,55,48,49,50,50,34,54,76,65,67,43,66,48,88,44,42,34,61,44,90,60,89,49,101,57,74,78,71,70,49,70,50,31,56,72,53,48,70,43,76,60,46,78,82,58,80,84,75,80,79,90,80,80,84,127

Nearest PDB structures (foldseek):
  8cp3-assembly1_A  TM=6.750E-01  e=3.928E-02  Methanococcus maripaludis S2
  6p2t-assembly1_A  TM=4.877E-01  e=8.068E-03  Bacillus subtilis subsp. subtilis str. 168
  1pze-assembly1_A  TM=3.949E-01  e=1.411E-01  Toxoplasma gondii ME49
  1pzh-assembly1_C  TM=4.004E-01  e=2.296E-01  Toxoplasma gondii ME49
  4ply-assembly2_G  TM=4.100E-01  e=1.342E+00  Apicomplexa

Foldseek 3Di:
DPPPPPLFAAEEAAQQALLSLLVLLPRPDQARYAYEYFQPHDDCPFPRVQLSQLSCVVSVHPDHHYQDHDDDDPPSPLVRLLSSLQVCFQSVHQEYEDRDEDAPPPVVLVVVVCSQVVSLVVSQVVQPDPNTHRHGYDHPHHRPDLVRSLVSCLVSLPPNVSGDQAPDRDPDRPCPDPSSVSCVSNVVRPPDDDDPDPDDDD

Radius of gyration: 17.45 Å; Cα contacts (8 Å, |Δi|>4): 337; chains: 1; bounding box: 42×51×44 Å

Mean predicted aligned error: 6.96 Å

Sequence (202 aa):
MTQATTDRAILIIDDGAPASLAACLLCEDTASSLLWIPQDLPAPRSPRIEAVRRHADLLGFPAPLEAAEHPQPPLAIPRMLLAAASEAGRRGCPRVIWPIHHGDDLDDMARAADQAALLTHLARLEGDSPAHTPVSIHTPFLDLTDDQLIDLARDLDLPAEACWWCERESPEPCARCDSCRRWSPLLSIGRHSPAPARGATV

pLDDT: mean 87.05, std 16.28, range [36.5, 98.56]